Protein AF-A0A8S3HE63-F1 (afdb_monomer)

pLDDT: mean 75.89, std 18.51, range [39.62, 95.19]

Secondary structure (DSSP, 8-state):
----HHHHHHHHHHHHHHGGG-HHHHHHHHHHHHHHHHHHHHHHHHHHHH-----TTS-SSEEE-THHHHH-TTS----HHHHHHHHEEE-TTT--GGGTTTHHHHHHHHHHHHHHHHHHHTT--S----TTTGGGTTTTTTSSS-PPP----S-HHHHHHHHHHHHHHHHHHHHHIIIIIS-HHHHHHHHHHH-

Foldseek 3Di:
DPCALQNVLQVLLVQLVVCVVPVVSNVVSVVVNQVSCVVQLVQLLCCLQQLDGDDPPPLHQKDADPVLVPPPPPDDDDDPVVSLPVGIDGNPVNDHPLCPVPSVLSSVSSSLNVVVLVVQVVPDDDDPDDPVCSSPPVPPCRSDDPQPRDTDDSPSVVNVVSSVVSSVSSVVVSVCCCVPVVVVVVVVVVVVVVD

Sequence (195 aa):
GNTTGRAVLDLLHEQTLKLSGHKQAYDICFFLAKSSYKPYLTMLETWIHNGLIDDPYGEFMVQENKDIIHHESSLEQEFNDKFWSRRYILQRNNTPILFQSTSDMILNTGKYLNAIRESAFDFHDDTNIDMSTSMLHIDKQLLMNDHKKLEYTIHEKDLDETLEQAYKYASEILLDLIINKYHLIERFHTLKHYF

Structure (mmCIF, N/CA/C/O backbone):
data_AF-A0A8S3HE63-F1
#
_entry.id   AF-A0A8S3HE63-F1
#
loop_
_atom_site.group_PDB
_atom_site.id
_atom_site.type_symbol
_atom_site.label_atom_id
_atom_site.label_alt_id
_atom_site.label_comp_id
_atom_site.label_asym_id
_atom_site.label_entity_id
_atom_site.label_seq_id
_atom_site.pdbx_PDB_ins_code
_atom_site.Cartn_x
_atom_site.Cartn_y
_atom_site.Cartn_z
_atom_site.occupancy
_atom_site.B_iso_or_equiv
_atom_site.auth_seq_id
_atom_site.auth_comp_id
_atom_site.auth_asym_id
_atom_site.auth_atom_id
_atom_site.pdbx_PDB_model_num
ATOM 1 N N . GLY A 1 1 ? -26.519 6.128 2.955 1.00 39.69 1 GLY A N 1
ATOM 2 C CA . GLY A 1 1 ? -25.430 5.250 3.402 1.00 39.69 1 GLY A CA 1
ATOM 3 C C . GLY A 1 1 ? -24.872 4.556 2.190 1.00 39.69 1 GLY A C 1
ATOM 4 O O . GLY A 1 1 ? -25.520 3.653 1.694 1.00 39.69 1 GLY A O 1
ATOM 5 N N . ASN A 1 2 ? -23.744 5.041 1.685 1.00 47.22 2 ASN A N 1
ATOM 6 C CA . ASN A 1 2 ? -22.933 4.347 0.692 1.00 47.22 2 ASN A CA 1
ATOM 7 C C . ASN A 1 2 ? -21.537 4.284 1.317 1.00 47.22 2 ASN A C 1
ATOM 9 O O . ASN A 1 2 ? -20.688 5.132 1.061 1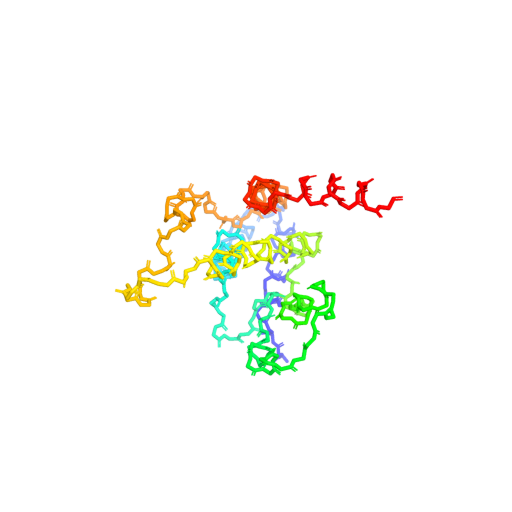.00 47.22 2 ASN A O 1
ATOM 13 N N . THR A 1 3 ? -21.388 3.436 2.334 1.00 58.28 3 THR A N 1
ATOM 14 C CA . THR A 1 3 ? -20.140 3.331 3.095 1.00 58.28 3 THR A CA 1
ATOM 15 C C . THR A 1 3 ? -19.172 2.502 2.270 1.00 58.28 3 THR A C 1
ATOM 17 O O . THR A 1 3 ? -19.256 1.279 2.269 1.00 58.28 3 THR A O 1
ATOM 20 N N . THR A 1 4 ? -18.309 3.177 1.517 1.00 74.81 4 THR A N 1
ATOM 21 C CA . THR A 1 4 ? -17.175 2.557 0.825 1.00 74.81 4 THR A CA 1
ATOM 22 C C . THR A 1 4 ? -16.179 2.005 1.850 1.00 74.81 4 THR A C 1
ATOM 24 O O . THR A 1 4 ? -16.117 2.529 2.969 1.00 74.81 4 THR A O 1
ATOM 27 N N . GLY A 1 5 ? -15.391 0.976 1.501 1.00 82.44 5 GLY A N 1
ATOM 28 C CA . GLY A 1 5 ? -14.437 0.337 2.417 1.00 82.44 5 GLY A CA 1
ATOM 29 C C . GLY A 1 5 ? -13.546 1.340 3.155 1.00 82.44 5 GLY A C 1
ATOM 30 O O . GLY A 1 5 ? -13.464 1.308 4.382 1.00 82.44 5 GLY A O 1
ATOM 31 N N . ARG A 1 6 ? -13.008 2.342 2.444 1.00 88.62 6 ARG A N 1
ATOM 32 C CA . ARG A 1 6 ? -12.231 3.449 3.033 1.00 88.62 6 ARG A CA 1
ATOM 33 C C . ARG A 1 6 ? -12.963 4.181 4.162 1.00 88.62 6 ARG A C 1
ATOM 35 O O . ARG A 1 6 ? -12.377 4.423 5.210 1.00 88.62 6 ARG A O 1
ATOM 42 N N . ALA A 1 7 ? -14.234 4.536 3.966 1.00 89.50 7 ALA A N 1
ATOM 43 C CA . ALA A 1 7 ? -14.992 5.307 4.952 1.00 89.50 7 ALA A CA 1
ATOM 44 C C . ALA A 1 7 ? -15.168 4.537 6.271 1.00 89.50 7 ALA A C 1
ATOM 46 O O . ALA A 1 7 ? -15.183 5.139 7.343 1.00 89.50 7 ALA A O 1
ATOM 47 N N . VAL A 1 8 ? -15.280 3.207 6.195 1.00 91.06 8 VAL A N 1
ATOM 48 C CA . VAL A 1 8 ? -15.334 2.337 7.376 1.00 91.06 8 VAL A CA 1
ATOM 49 C C . VAL A 1 8 ? -13.981 2.303 8.084 1.00 91.06 8 VAL A C 1
ATOM 51 O O . VAL A 1 8 ? -13.938 2.427 9.307 1.00 91.06 8 VAL A O 1
ATOM 54 N N . LEU A 1 9 ? -12.884 2.179 7.331 1.00 92.44 9 LEU A N 1
ATOM 55 C CA . LEU A 1 9 ? -11.524 2.184 7.875 1.00 92.44 9 LEU A CA 1
ATOM 56 C C . LEU A 1 9 ? -11.211 3.491 8.615 1.00 92.44 9 LEU A C 1
ATOM 58 O O . LEU A 1 9 ? -10.811 3.454 9.779 1.00 92.44 9 LEU A O 1
ATOM 62 N N . ASP A 1 10 ? -11.488 4.629 7.979 1.00 91.75 10 ASP A N 1
ATOM 63 C CA . ASP A 1 10 ? -11.284 5.962 8.553 1.00 91.75 10 ASP A CA 1
ATOM 64 C C . ASP A 1 10 ? -12.106 6.154 9.833 1.00 91.75 10 ASP A C 1
ATOM 66 O O . ASP A 1 10 ? -11.587 6.597 10.859 1.00 91.75 10 ASP A O 1
ATOM 70 N N . LEU A 1 11 ? -13.382 5.752 9.805 1.00 92.31 11 LEU A N 1
ATOM 71 C CA . LEU A 1 11 ? -14.256 5.843 10.969 1.00 92.31 11 LEU A CA 1
ATOM 72 C C . LEU A 1 11 ? -13.714 5.013 12.138 1.00 92.31 11 LEU A C 1
ATOM 74 O O . LEU A 1 11 ? -13.657 5.504 13.264 1.00 92.31 11 LEU A O 1
ATOM 78 N N . LEU A 1 12 ? -13.316 3.763 11.894 1.00 91.94 12 LEU A N 1
ATOM 79 C CA . LEU A 1 12 ? -12.775 2.888 12.935 1.00 91.94 12 LEU A CA 1
ATOM 80 C C . LEU A 1 12 ? -11.457 3.422 13.501 1.00 91.94 12 LEU A C 1
ATOM 82 O O . LEU A 1 12 ? -11.249 3.361 14.717 1.00 91.94 12 LEU A O 1
ATOM 86 N N . HIS A 1 13 ? -10.596 3.980 12.650 1.00 91.19 13 HIS A N 1
ATOM 87 C CA . HIS A 1 13 ? -9.348 4.603 13.073 1.00 91.19 13 HIS A CA 1
ATOM 88 C C . HIS A 1 13 ? -9.610 5.802 13.999 1.00 91.19 13 HIS A C 1
ATOM 90 O O . HIS A 1 13 ? -9.118 5.833 15.130 1.00 91.19 13 HIS A O 1
ATOM 96 N N . GLU A 1 14 ? -10.483 6.730 13.597 1.00 91.38 14 GLU A N 1
ATOM 97 C CA . GLU A 1 14 ? -10.858 7.880 14.426 1.00 91.38 14 GLU A CA 1
ATOM 98 C C . G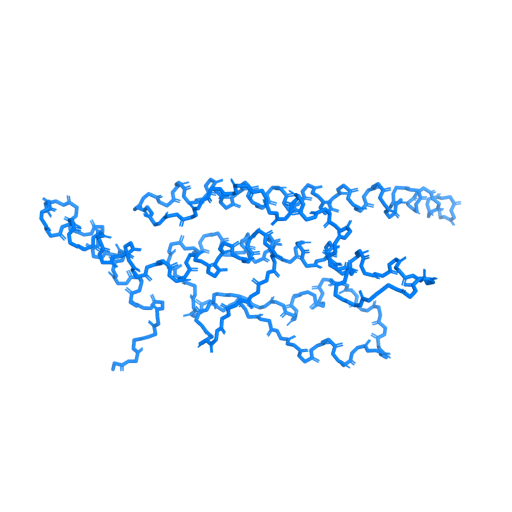LU A 1 14 ? -11.500 7.479 15.759 1.00 91.38 14 GLU A C 1
ATOM 100 O O . GLU A 1 14 ? -11.209 8.076 16.798 1.00 91.38 14 GLU A O 1
ATOM 105 N N . GLN A 1 15 ? -12.400 6.490 15.750 1.00 90.81 15 GLN A N 1
ATOM 106 C CA . GLN A 1 15 ? -13.047 6.015 16.975 1.00 90.81 15 GLN A CA 1
ATOM 107 C C . GLN A 1 15 ? -12.032 5.387 17.930 1.00 90.81 15 GLN A C 1
ATOM 109 O O . GLN A 1 15 ? -12.098 5.620 19.136 1.00 90.81 15 GLN A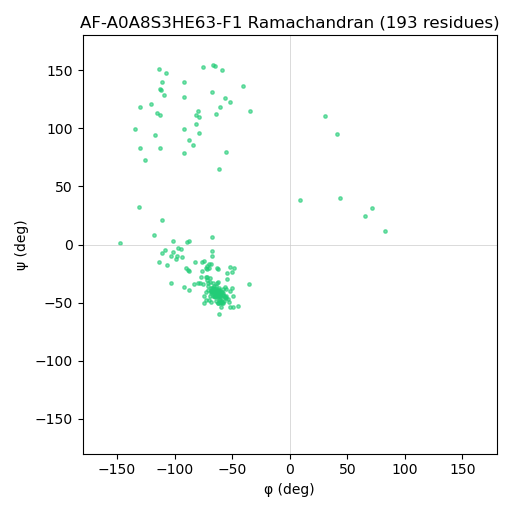 O 1
ATOM 114 N N . THR A 1 16 ? -11.051 4.657 17.401 1.00 90.25 16 THR A N 1
ATOM 115 C CA . THR A 1 16 ? -9.977 4.068 18.209 1.00 90.25 16 THR A CA 1
ATOM 116 C C . THR A 1 16 ? -9.149 5.151 18.912 1.00 90.25 16 THR A C 1
ATOM 118 O O . THR A 1 16 ? -8.850 5.014 20.098 1.00 90.25 16 THR A O 1
ATOM 121 N N . LEU A 1 17 ? -8.846 6.265 18.232 1.00 88.69 17 LEU A N 1
ATOM 122 C CA . LEU A 1 17 ? -8.145 7.409 18.831 1.00 88.69 17 LEU A CA 1
ATOM 123 C C . LEU A 1 17 ? -8.978 8.089 19.931 1.00 88.69 17 LEU A C 1
ATOM 125 O O . LEU A 1 17 ? -8.467 8.370 21.019 1.00 88.69 17 LEU A O 1
ATOM 129 N N . LYS A 1 18 ? -10.276 8.306 19.674 1.00 88.81 18 LYS A N 1
ATOM 130 C CA . LYS A 1 18 ? -11.214 8.945 20.619 1.00 88.81 18 LYS A CA 1
ATOM 131 C C . LYS A 1 18 ? -11.418 8.117 21.889 1.00 88.81 18 LYS A C 1
ATOM 133 O O . LYS A 1 18 ? -11.566 8.680 22.970 1.00 88.81 18 LYS A O 1
ATOM 138 N N . LEU A 1 19 ? -11.419 6.790 21.774 1.00 88.00 19 LEU A N 1
ATOM 139 C CA . LEU A 1 19 ? -11.702 5.875 22.883 1.00 88.00 19 LEU A CA 1
ATOM 140 C C . LEU A 1 19 ? -10.474 5.508 23.725 1.00 88.00 19 LEU A C 1
ATOM 142 O O . LEU A 1 19 ? -10.623 4.751 24.680 1.00 88.00 19 LEU A O 1
ATOM 146 N N . SER A 1 20 ? -9.296 6.075 23.445 1.00 79.25 20 SER A N 1
ATOM 147 C CA . SER A 1 20 ? -8.035 5.817 24.172 1.00 79.25 20 SER A CA 1
ATOM 148 C C . SER A 1 20 ? -8.120 5.935 25.706 1.00 79.25 20 SER A C 1
ATOM 150 O O . SER A 1 20 ? -7.347 5.291 26.411 1.00 79.25 20 SER A O 1
ATOM 152 N N . GLY A 1 21 ? -9.083 6.692 26.247 1.00 81.75 21 GLY A N 1
ATOM 153 C CA . GLY A 1 21 ? -9.330 6.807 27.693 1.00 81.75 21 GLY A CA 1
ATOM 154 C C . GLY A 1 21 ? -10.171 5.684 28.328 1.00 81.75 21 GLY A C 1
ATOM 155 O O . GLY A 1 21 ? -10.176 5.544 29.551 1.00 81.75 21 GLY A O 1
ATOM 156 N N . HIS A 1 22 ? -10.877 4.867 27.540 1.00 87.12 22 HIS A N 1
ATOM 157 C CA . HIS A 1 22 ? -11.763 3.801 28.021 1.00 87.12 22 HIS A CA 1
ATOM 158 C C . HIS A 1 22 ? -11.267 2.425 27.570 1.00 87.12 22 HIS A C 1
ATOM 160 O O . HIS A 1 22 ? -11.644 1.948 26.503 1.00 87.12 22 HIS A O 1
ATOM 166 N N . LYS A 1 23 ? -10.485 1.750 28.422 1.00 88.00 23 LYS A N 1
ATOM 167 C CA . LYS A 1 23 ? -9.787 0.490 28.097 1.00 88.00 23 LYS A CA 1
ATOM 168 C C . LYS A 1 23 ? -10.644 -0.545 27.350 1.00 88.00 23 LYS A C 1
ATOM 170 O O . LYS A 1 23 ? -10.264 -0.986 26.279 1.00 88.00 23 LYS A O 1
ATOM 175 N N . GLN A 1 24 ? -11.825 -0.889 27.865 1.00 89.94 24 GLN A N 1
ATOM 176 C CA . GLN A 1 24 ? -12.663 -1.928 27.251 1.00 89.94 24 GLN A CA 1
ATOM 177 C C . GLN A 1 24 ? -13.226 -1.521 25.878 1.00 89.94 24 GLN A C 1
ATOM 179 O O . GLN A 1 24 ? -13.272 -2.338 24.962 1.00 89.94 24 GLN A O 1
ATOM 184 N N . ALA A 1 25 ? -13.660 -0.266 25.728 1.00 89.38 25 ALA A N 1
ATOM 185 C CA . ALA A 1 25 ? -14.182 0.240 24.458 1.00 89.38 25 ALA A CA 1
ATOM 186 C C . ALA A 1 25 ? -13.060 0.397 23.423 1.00 89.38 25 ALA A C 1
ATOM 188 O O . ALA A 1 25 ? -13.238 0.049 22.257 1.00 89.38 25 ALA A O 1
ATOM 189 N N . TYR A 1 26 ? -11.890 0.852 23.873 1.00 91.12 26 TYR A N 1
ATOM 190 C CA . TYR A 1 26 ? -10.673 0.905 23.079 1.00 91.12 26 TYR A CA 1
ATOM 191 C C . TYR A 1 26 ? -10.268 -0.476 22.565 1.00 91.12 26 TYR A C 1
ATOM 193 O O . TYR A 1 26 ? -10.072 -0.618 21.365 1.00 91.12 26 TYR A O 1
ATOM 201 N N . ASP A 1 27 ? -10.208 -1.497 23.427 1.00 91.12 27 ASP A N 1
ATOM 202 C CA . ASP A 1 27 ? -9.788 -2.851 23.038 1.00 91.12 27 ASP A CA 1
ATOM 203 C C . ASP A 1 27 ? -10.689 -3.418 21.924 1.00 91.12 27 ASP A C 1
ATOM 205 O O . ASP A 1 27 ? -10.205 -3.997 20.950 1.00 91.12 27 ASP A O 1
ATOM 209 N N . ILE A 1 28 ? -12.005 -3.194 22.025 1.00 92.31 28 ILE A N 1
ATOM 210 C CA . ILE A 1 28 ? -12.980 -3.622 21.012 1.00 92.31 28 ILE A CA 1
ATOM 211 C C . ILE A 1 28 ? -12.802 -2.831 19.711 1.00 92.31 28 ILE A C 1
ATOM 213 O O . ILE A 1 28 ? -12.715 -3.430 18.639 1.00 92.31 28 ILE A O 1
ATOM 217 N N . CYS A 1 29 ? -12.735 -1.499 19.777 1.00 91.31 29 CYS A N 1
ATOM 218 C CA . CYS A 1 29 ? -12.570 -0.666 18.584 1.00 91.31 29 CYS A CA 1
ATOM 219 C C . CYS A 1 29 ? -11.235 -0.917 17.883 1.00 91.31 29 CYS A C 1
ATOM 221 O O . CYS A 1 29 ? -11.214 -1.037 16.661 1.00 91.31 29 CYS A O 1
ATOM 223 N N . PHE A 1 30 ? -10.153 -1.090 18.639 1.00 92.38 30 PHE A N 1
ATOM 224 C CA . PHE A 1 30 ? -8.851 -1.459 18.105 1.00 92.38 30 PHE A CA 1
ATOM 225 C C . PHE A 1 30 ? -8.897 -2.822 17.417 1.00 92.38 30 PHE A C 1
ATOM 227 O O . PHE A 1 30 ? -8.401 -2.959 16.301 1.00 92.38 30 PHE A O 1
ATOM 234 N N . PHE A 1 31 ? -9.532 -3.824 18.032 1.00 92.88 31 PHE A N 1
ATOM 235 C CA . PHE A 1 31 ? -9.694 -5.141 17.419 1.00 92.88 31 PHE A CA 1
ATOM 236 C C . PHE A 1 31 ? -10.492 -5.076 16.109 1.00 92.88 31 PHE A C 1
ATOM 238 O O . PHE A 1 31 ? -10.103 -5.697 15.115 1.00 92.88 31 PHE A O 1
ATOM 245 N N . LEU A 1 32 ? -11.580 -4.300 16.082 1.00 93.38 32 LEU A N 1
ATOM 246 C CA . LEU A 1 32 ? -12.388 -4.082 14.881 1.00 93.38 32 LEU A CA 1
ATOM 247 C C . LEU A 1 32 ? -11.597 -3.351 13.792 1.00 93.38 32 LEU A C 1
ATOM 249 O O . LEU A 1 32 ? -11.614 -3.792 12.644 1.00 93.38 32 LEU A O 1
ATOM 253 N N . ALA A 1 33 ? -10.869 -2.287 14.142 1.00 92.75 33 ALA A N 1
ATOM 254 C CA . ALA A 1 33 ? -10.001 -1.559 13.221 1.00 92.75 33 ALA A CA 1
ATOM 255 C C . ALA A 1 33 ? -8.925 -2.488 12.646 1.00 92.75 33 ALA A C 1
ATOM 257 O O . ALA A 1 33 ? -8.853 -2.665 11.431 1.00 92.75 33 ALA A O 1
ATOM 258 N N . LYS A 1 34 ? -8.168 -3.181 13.506 1.00 93.12 34 LYS A N 1
ATOM 259 C CA . LYS A 1 34 ? -7.119 -4.126 13.100 1.00 93.12 34 LYS A CA 1
ATOM 260 C C . LYS A 1 34 ? -7.651 -5.206 12.159 1.00 93.12 34 LYS A C 1
ATOM 262 O O . LYS A 1 34 ? -7.021 -5.511 11.149 1.00 93.12 34 LYS A O 1
ATOM 267 N N . SER A 1 35 ? -8.817 -5.768 12.469 1.00 92.38 35 SER A N 1
ATOM 268 C CA . SER A 1 35 ? -9.441 -6.804 11.640 1.00 92.38 35 SER A CA 1
ATOM 269 C C . SER A 1 35 ? -9.922 -6.259 10.294 1.00 92.38 35 SER A C 1
ATOM 271 O O . SER A 1 35 ? -9.771 -6.936 9.280 1.00 92.38 35 SER A O 1
ATOM 273 N N . SER A 1 36 ? -10.451 -5.033 10.271 1.00 92.75 36 SER A N 1
ATOM 274 C CA . SER A 1 36 ? -10.987 -4.397 9.061 1.00 92.75 36 SER A CA 1
ATOM 275 C C . SER A 1 36 ? -9.890 -3.900 8.119 1.00 92.75 36 SER A C 1
ATOM 277 O O . SER A 1 36 ? -10.049 -3.992 6.907 1.00 92.75 36 SER A O 1
ATOM 279 N N . TYR A 1 37 ? -8.755 -3.432 8.648 1.00 93.25 37 TYR A N 1
ATOM 280 C CA . TYR A 1 37 ? -7.605 -3.001 7.842 1.00 93.25 37 TYR A CA 1
ATOM 281 C C . TYR A 1 37 ? -6.863 -4.165 7.178 1.00 93.25 37 TYR A C 1
ATOM 283 O O . TYR A 1 37 ? -6.172 -3.952 6.188 1.00 93.25 37 TYR A O 1
ATOM 291 N N . LYS A 1 38 ? -7.002 -5.394 7.686 1.00 92.12 38 LYS A N 1
ATOM 292 C CA . LYS A 1 38 ? -6.289 -6.577 7.183 1.00 92.12 38 LYS A CA 1
ATOM 293 C C . LYS A 1 38 ? -6.357 -6.761 5.652 1.00 92.12 38 LYS A C 1
ATOM 295 O O . LYS A 1 38 ? -5.287 -6.863 5.063 1.00 92.12 38 LYS A O 1
ATOM 300 N N . PRO A 1 39 ? -7.533 -6.789 4.988 1.00 92.56 39 PRO A N 1
ATOM 301 C CA . PRO A 1 39 ? -7.597 -6.907 3.526 1.00 92.56 39 PRO A CA 1
ATOM 302 C C . PRO A 1 39 ? -6.890 -5.752 2.806 1.00 92.56 39 PRO A C 1
ATOM 304 O O . PRO A 1 39 ? -6.156 -5.983 1.850 1.00 92.56 39 PRO A O 1
ATOM 307 N N . TYR A 1 40 ? -7.050 -4.522 3.301 1.00 93.44 40 TYR A N 1
ATOM 308 C CA . TYR A 1 40 ? -6.409 -3.344 2.719 1.00 93.44 40 TYR A CA 1
ATOM 309 C C . TYR A 1 40 ? -4.879 -3.414 2.818 1.00 93.44 40 TYR A C 1
ATOM 311 O O . TYR A 1 40 ? -4.172 -3.136 1.852 1.00 93.44 40 TYR A O 1
ATOM 319 N N . LEU A 1 41 ? -4.364 -3.828 3.978 1.00 92.88 41 LEU A N 1
ATOM 320 C CA . LEU A 1 41 ? -2.933 -4.009 4.209 1.00 92.88 41 LEU A CA 1
ATOM 321 C C . LEU A 1 41 ? -2.354 -5.134 3.350 1.00 92.88 41 LEU A C 1
ATOM 323 O O . LEU A 1 41 ? -1.251 -4.984 2.854 1.00 92.88 41 LEU A O 1
ATOM 327 N N . THR A 1 42 ? -3.094 -6.216 3.102 1.00 91.69 42 THR A N 1
ATOM 328 C CA . THR A 1 42 ? -2.637 -7.287 2.201 1.00 91.69 42 THR A CA 1
ATOM 329 C C . THR A 1 42 ? -2.505 -6.814 0.749 1.00 91.69 42 THR A C 1
ATOM 331 O O . THR A 1 42 ? -1.521 -7.147 0.085 1.00 91.69 42 THR A O 1
ATOM 334 N N . MET A 1 43 ? -3.440 -5.992 0.258 1.00 93.62 43 MET A N 1
ATOM 335 C CA . MET A 1 43 ? -3.295 -5.353 -1.060 1.00 93.62 43 MET A CA 1
ATOM 336 C C . MET A 1 43 ? -2.086 -4.411 -1.084 1.00 93.62 43 MET A C 1
ATOM 338 O O . MET A 1 43 ? -1.299 -4.432 -2.029 1.00 93.62 43 MET A O 1
ATOM 342 N N . LEU A 1 44 ? -1.898 -3.632 -0.012 1.00 93.75 44 LEU A N 1
ATOM 343 C CA . LEU A 1 44 ? -0.759 -2.732 0.136 1.00 93.75 44 LEU A CA 1
ATOM 344 C C . LEU A 1 44 ? 0.576 -3.485 0.118 1.00 93.75 44 LEU A C 1
ATOM 346 O O . LEU A 1 44 ? 1.439 -3.112 -0.665 1.00 93.75 44 LEU A O 1
ATOM 350 N N . GLU A 1 45 ? 0.722 -4.548 0.916 1.00 90.88 45 GLU A N 1
ATOM 351 C CA . GLU A 1 45 ? 1.898 -5.436 0.961 1.00 90.88 45 GLU A CA 1
ATOM 352 C C . GLU A 1 45 ? 2.259 -5.955 -0.428 1.00 90.88 45 GLU A C 1
ATOM 354 O O . GLU A 1 45 ? 3.404 -5.845 -0.868 1.00 90.88 45 GLU A O 1
ATOM 359 N N . THR A 1 46 ? 1.258 -6.477 -1.137 1.00 90.06 46 THR A N 1
ATOM 360 C CA . THR A 1 46 ? 1.422 -7.029 -2.484 1.00 90.06 46 THR A CA 1
ATOM 361 C C . THR A 1 46 ? 1.914 -5.956 -3.460 1.00 90.06 46 THR A C 1
ATOM 363 O O . THR A 1 46 ? 2.796 -6.200 -4.287 1.00 90.06 46 THR A O 1
ATOM 366 N N . TRP A 1 47 ? 1.411 -4.729 -3.331 1.00 93.38 47 TRP A N 1
ATOM 367 C CA . TRP A 1 47 ? 1.853 -3.609 -4.151 1.00 93.38 47 TRP A CA 1
ATOM 368 C C . TRP A 1 47 ? 3.281 -3.154 -3.818 1.00 93.38 47 TRP A C 1
ATOM 370 O O . TRP A 1 47 ? 4.096 -3.001 -4.726 1.00 93.38 47 TRP A O 1
ATOM 380 N N . ILE A 1 48 ? 3.619 -2.959 -2.541 1.00 91.00 48 ILE A N 1
ATOM 381 C CA . ILE A 1 48 ? 4.921 -2.395 -2.149 1.00 91.00 48 ILE A CA 1
ATOM 382 C C . ILE A 1 48 ? 6.083 -3.389 -2.245 1.00 91.00 48 ILE A C 1
ATOM 384 O O . ILE A 1 48 ? 7.223 -2.949 -2.348 1.00 91.00 48 ILE A O 1
ATOM 388 N N . HIS A 1 49 ? 5.824 -4.700 -2.201 1.00 86.25 49 HIS A N 1
ATOM 389 C CA . HIS A 1 49 ? 6.874 -5.723 -2.289 1.00 86.25 49 HIS A CA 1
ATOM 390 C C . HIS A 1 49 ? 6.934 -6.389 -3.662 1.00 86.25 49 HIS A C 1
ATOM 392 O O . HIS A 1 49 ? 8.016 -6.738 -4.127 1.00 86.25 49 HIS A O 1
ATOM 398 N N . ASN A 1 50 ? 5.794 -6.551 -4.340 1.00 84.44 50 ASN A N 1
ATOM 399 C CA . ASN A 1 50 ? 5.737 -7.257 -5.621 1.00 84.44 50 ASN A CA 1
ATOM 400 C C . ASN A 1 50 ? 5.365 -6.345 -6.796 1.00 84.44 50 ASN A C 1
ATOM 402 O O . ASN A 1 50 ? 5.563 -6.736 -7.948 1.00 84.44 50 ASN A O 1
ATOM 406 N N . GLY A 1 51 ? 4.847 -5.138 -6.546 1.00 87.19 51 GLY A N 1
ATOM 407 C CA . GLY A 1 51 ? 4.336 -4.244 -7.588 1.00 87.19 51 GLY A CA 1
ATOM 408 C C . GLY A 1 51 ? 3.097 -4.806 -8.288 1.00 87.19 51 GLY A C 1
ATOM 409 O O . GLY A 1 51 ? 2.882 -4.503 -9.461 1.00 87.19 51 GLY A O 1
ATOM 410 N N . LEU A 1 52 ? 2.338 -5.683 -7.627 1.00 88.25 52 LEU A N 1
ATOM 411 C CA . LEU A 1 52 ? 1.133 -6.315 -8.169 1.00 88.25 52 LEU A CA 1
ATOM 412 C C . LEU A 1 52 ? -0.113 -5.731 -7.495 1.00 88.25 52 LEU A C 1
ATOM 414 O O . LEU A 1 52 ? -0.071 -5.364 -6.323 1.00 88.25 52 LEU A O 1
ATOM 418 N N . ILE A 1 53 ? -1.216 -5.651 -8.239 1.00 90.62 53 ILE A N 1
ATOM 419 C CA . ILE A 1 53 ? -2.513 -5.198 -7.725 1.00 90.62 53 ILE A CA 1
ATOM 420 C C . ILE A 1 53 ? -3.489 -6.371 -7.795 1.00 90.62 53 ILE A C 1
ATOM 422 O O . ILE A 1 53 ? -3.848 -6.813 -8.886 1.00 90.62 53 ILE A O 1
ATOM 426 N N . ASP A 1 54 ? -3.915 -6.853 -6.630 1.00 88.31 54 ASP A N 1
ATOM 427 C CA . ASP A 1 54 ? -4.992 -7.834 -6.474 1.00 88.31 54 ASP A CA 1
ATOM 428 C C . ASP A 1 54 ? -6.177 -7.160 -5.773 1.00 88.31 54 ASP A C 1
ATOM 430 O O . ASP A 1 54 ? -6.308 -7.203 -4.552 1.00 88.31 54 ASP A O 1
ATOM 434 N N . ASP A 1 55 ? -6.994 -6.455 -6.559 1.00 90.56 55 ASP A N 1
ATOM 435 C CA . ASP A 1 55 ? -8.137 -5.678 -6.072 1.00 90.56 55 ASP A CA 1
ATOM 436 C C . ASP A 1 55 ? -9.412 -6.010 -6.871 1.00 90.56 55 ASP A C 1
ATOM 438 O O . ASP A 1 55 ? -9.768 -5.301 -7.817 1.00 90.56 55 ASP A O 1
ATOM 442 N N . PRO A 1 56 ? -10.119 -7.103 -6.520 1.00 87.44 56 PRO A N 1
ATOM 443 C CA . PRO A 1 56 ? -11.344 -7.513 -7.208 1.00 87.44 56 PRO A CA 1
ATOM 444 C C . PRO A 1 56 ? -12.497 -6.506 -7.091 1.00 87.44 56 PRO A C 1
ATOM 446 O O . PRO A 1 56 ? -13.437 -6.565 -7.884 1.00 87.44 56 PRO A O 1
ATOM 449 N N . TYR A 1 57 ? -12.453 -5.620 -6.091 1.00 89.19 57 TYR A N 1
ATOM 450 C CA . TYR A 1 57 ? -13.561 -4.733 -5.728 1.00 89.19 57 TYR A CA 1
ATOM 451 C C . TYR A 1 57 ? -13.293 -3.254 -6.038 1.00 89.19 57 TYR A C 1
ATOM 453 O O . TYR A 1 57 ? -14.216 -2.445 -5.943 1.00 89.19 57 TYR A O 1
ATOM 461 N N . GLY A 1 58 ? -12.075 -2.892 -6.447 1.00 89.50 58 GLY A N 1
ATOM 462 C CA . GLY A 1 58 ? -11.707 -1.511 -6.758 1.00 89.50 58 GLY A CA 1
ATOM 463 C C . GLY A 1 58 ? -11.604 -0.622 -5.515 1.00 89.50 58 GLY A C 1
ATOM 464 O O . GLY A 1 58 ? -11.936 0.563 -5.589 1.00 89.50 58 GLY A O 1
ATOM 465 N N . GLU A 1 59 ? -11.220 -1.181 -4.364 1.00 91.25 59 GLU A N 1
ATOM 466 C CA . GLU A 1 59 ? -11.119 -0.466 -3.085 1.00 91.25 59 GLU A CA 1
ATOM 467 C C . GLU A 1 59 ? -9.696 -0.000 -2.746 1.00 91.25 59 GLU A C 1
ATOM 469 O O . GLU A 1 59 ? -9.515 0.779 -1.807 1.00 91.25 59 GLU A O 1
ATOM 474 N N . PHE A 1 60 ? -8.680 -0.442 -3.487 1.00 94.25 60 PHE A N 1
ATOM 475 C CA . PHE A 1 60 ? -7.294 -0.060 -3.249 1.00 94.25 60 PHE A CA 1
ATOM 476 C C . PHE A 1 60 ? -7.008 1.376 -3.722 1.00 94.25 60 PHE A C 1
ATOM 478 O O . PHE A 1 60 ? -7.658 1.912 -4.624 1.00 94.25 60 PHE A O 1
ATOM 485 N N . MET A 1 61 ? -6.018 2.033 -3.103 1.00 94.25 61 MET A N 1
ATOM 486 C CA . MET A 1 61 ? -5.640 3.405 -3.472 1.00 94.25 61 MET A CA 1
ATOM 487 C C . MET A 1 61 ? -4.917 3.506 -4.817 1.00 94.25 61 MET A C 1
ATOM 489 O O . MET A 1 61 ? -4.836 4.604 -5.355 1.00 94.25 61 MET A O 1
ATOM 493 N N . VAL A 1 62 ? -4.368 2.416 -5.358 1.00 94.38 62 VAL A N 1
ATOM 494 C CA . VAL A 1 62 ? -3.712 2.421 -6.673 1.00 94.38 62 VAL A CA 1
ATOM 495 C C . VAL A 1 62 ? -4.577 1.656 -7.659 1.00 94.38 62 VAL A C 1
ATOM 497 O O . VAL A 1 62 ? -4.944 0.514 -7.408 1.00 94.38 62 VAL A O 1
ATOM 500 N N . GLN A 1 63 ? -4.860 2.274 -8.801 1.00 92.81 63 GLN A N 1
ATOM 501 C CA . GLN A 1 63 ? -5.558 1.634 -9.907 1.00 92.81 63 GLN A CA 1
ATOM 502 C C . GLN A 1 63 ? -4.619 1.469 -11.101 1.00 92.81 63 GLN A C 1
ATOM 504 O O . GLN A 1 63 ? -3.941 2.420 -11.496 1.00 92.81 63 GLN A O 1
ATOM 509 N N . GLU A 1 64 ? -4.620 0.275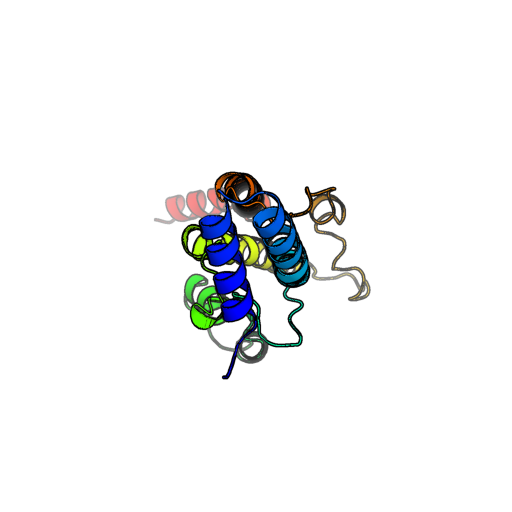 -11.696 1.00 90.06 64 GLU A N 1
ATOM 510 C CA . GLU A 1 64 ? -3.964 0.011 -12.977 1.00 90.06 64 GLU A CA 1
ATOM 511 C C . GLU A 1 64 ? -4.945 0.217 -14.137 1.00 90.06 64 GLU A C 1
ATOM 513 O O . GLU A 1 64 ? -6.019 -0.388 -14.180 1.00 90.06 64 GLU A O 1
ATOM 518 N N . ASN A 1 65 ? -4.555 1.041 -15.106 1.00 86.50 65 ASN A N 1
ATOM 519 C CA . ASN A 1 65 ? -5.227 1.154 -16.390 1.00 86.50 65 ASN A CA 1
ATOM 520 C C . ASN A 1 65 ? -4.585 0.187 -17.399 1.00 86.50 65 ASN A C 1
ATOM 522 O O . ASN A 1 65 ? -3.532 0.470 -17.975 1.00 86.50 65 ASN A O 1
ATOM 526 N N . LYS A 1 66 ? -5.234 -0.965 -17.597 1.00 76.94 66 LYS A N 1
ATOM 527 C CA . LYS A 1 66 ? -4.743 -2.055 -18.457 1.00 76.94 66 LYS A CA 1
ATOM 528 C C . LYS A 1 66 ? -4.838 -1.744 -19.954 1.00 76.94 66 LYS A C 1
ATOM 530 O O . LYS A 1 66 ? -4.101 -2.337 -20.737 1.00 76.94 66 LYS A O 1
ATOM 535 N N . ASP A 1 67 ? -5.673 -0.786 -20.351 1.00 70.94 67 ASP A N 1
ATOM 536 C CA . ASP A 1 67 ? -5.906 -0.459 -21.764 1.00 70.94 67 ASP A CA 1
ATOM 537 C C . ASP A 1 67 ? -4.694 0.224 -22.421 1.00 70.94 67 ASP A C 1
ATOM 539 O O . ASP A 1 67 ? -4.527 0.180 -23.640 1.00 70.94 67 ASP A O 1
ATOM 543 N N . ILE A 1 68 ? -3.805 0.807 -21.612 1.00 69.88 68 ILE A N 1
ATOM 544 C CA . ILE A 1 68 ? -2.588 1.488 -22.079 1.00 69.88 68 ILE A CA 1
ATOM 545 C C . ILE A 1 68 ? -1.566 0.488 -22.641 1.00 69.88 68 ILE A C 1
ATOM 547 O O . ILE A 1 68 ? -0.839 0.819 -23.571 1.00 69.88 68 ILE A O 1
ATOM 551 N N . ILE A 1 69 ? -1.561 -0.758 -22.155 1.00 61.09 69 ILE A N 1
ATOM 552 C CA . ILE A 1 69 ? -0.605 -1.797 -22.576 1.00 61.09 69 ILE A CA 1
ATOM 553 C C . ILE A 1 69 ? -0.830 -2.199 -24.044 1.00 61.09 69 ILE A C 1
ATOM 555 O O . ILE A 1 69 ? 0.113 -2.515 -24.763 1.00 61.09 69 ILE A O 1
ATOM 559 N N . HIS A 1 70 ? -2.081 -2.177 -24.511 1.00 52.00 70 HIS A N 1
ATOM 560 C CA . HIS A 1 70 ? -2.443 -2.668 -25.844 1.00 52.00 70 HIS A CA 1
ATOM 561 C C . HIS A 1 70 ? -2.374 -1.599 -26.944 1.00 52.00 70 HIS A C 1
ATOM 563 O O . HIS A 1 70 ? -2.277 -1.947 -28.121 1.00 52.00 70 HIS A O 1
ATOM 569 N N . HIS A 1 71 ? -2.411 -0.314 -26.585 1.00 46.44 71 HIS A N 1
ATOM 570 C CA . HIS A 1 71 ? -2.578 0.781 -27.546 1.00 46.44 71 HIS A CA 1
ATOM 571 C C . HIS A 1 71 ? -1.271 1.407 -28.068 1.00 46.44 71 HIS A C 1
ATOM 573 O O . HIS A 1 71 ? -1.323 2.153 -29.044 1.00 46.44 71 HIS A O 1
ATOM 579 N N . GLU A 1 72 ? -0.111 1.095 -27.480 1.00 52.09 72 GLU A N 1
ATOM 580 C CA . GLU A 1 72 ? 1.172 1.759 -27.788 1.00 52.09 72 GLU A CA 1
ATOM 581 C C . GLU A 1 72 ? 2.203 0.879 -28.515 1.00 52.09 72 GLU A C 1
ATOM 583 O O . GLU A 1 72 ? 3.377 1.218 -28.597 1.00 52.09 72 GLU A O 1
ATOM 588 N N . SER A 1 73 ? 1.772 -0.192 -29.187 1.00 44.81 73 SER A N 1
ATOM 589 C CA . SER A 1 73 ? 2.632 -0.910 -30.148 1.00 44.81 73 SER A CA 1
ATOM 590 C C . SER A 1 73 ? 2.970 -0.086 -31.410 1.00 44.81 73 SER A C 1
ATOM 592 O O . SER A 1 73 ? 3.542 -0.614 -32.361 1.00 44.81 73 SER A O 1
ATOM 594 N N . SER A 1 74 ? 2.604 1.202 -31.479 1.00 43.62 74 SER A N 1
ATOM 595 C CA . SER A 1 74 ? 2.732 2.005 -32.706 1.00 43.62 74 SER A CA 1
ATOM 596 C C . SER A 1 74 ? 3.038 3.497 -32.534 1.00 43.62 74 SER A C 1
ATOM 598 O O . SER A 1 74 ? 3.131 4.175 -33.552 1.00 43.62 74 SER A O 1
ATOM 600 N N . LEU A 1 75 ? 3.214 4.045 -31.326 1.00 43.41 75 LEU A N 1
ATOM 601 C CA . LEU A 1 75 ? 3.443 5.489 -31.168 1.00 43.41 75 LEU A CA 1
ATOM 602 C C . LEU A 1 75 ? 4.596 5.774 -30.198 1.00 43.41 75 LEU A C 1
ATOM 604 O O . LEU A 1 75 ? 4.454 5.683 -28.989 1.00 43.41 75 LEU A O 1
ATOM 608 N N . GLU A 1 76 ? 5.750 6.054 -30.808 1.00 47.12 76 GLU A N 1
ATOM 609 C CA . GLU A 1 76 ? 6.752 7.057 -30.429 1.00 47.12 76 GLU A CA 1
ATOM 610 C C . GLU A 1 76 ? 6.900 7.382 -28.933 1.00 47.12 76 GLU A C 1
ATOM 612 O O . GLU A 1 76 ? 6.053 8.050 -28.360 1.00 47.12 76 GLU A O 1
ATOM 617 N N . GLN A 1 77 ? 8.040 6.960 -28.362 1.00 46.94 77 GLN A N 1
ATOM 618 C CA . GLN A 1 77 ? 8.970 7.653 -27.436 1.00 46.94 77 GLN A CA 1
ATOM 619 C C . GLN A 1 77 ? 8.584 9.029 -26.822 1.00 46.94 77 GLN A C 1
ATOM 621 O O . GLN A 1 77 ? 9.440 9.889 -26.608 1.00 46.94 77 GLN A O 1
ATOM 626 N N . GLU A 1 78 ? 7.337 9.269 -26.443 1.00 40.19 78 GLU A N 1
ATOM 627 C CA . GLU A 1 78 ? 6.930 10.455 -25.704 1.00 40.19 78 GLU A CA 1
ATOM 628 C C . GLU A 1 78 ? 7.103 10.199 -24.205 1.00 40.19 78 GLU A C 1
ATOM 630 O O . GLU A 1 78 ? 6.189 9.752 -23.523 1.00 40.19 78 GLU A O 1
ATOM 635 N N . PHE A 1 79 ? 8.298 10.521 -23.697 1.00 49.19 79 PHE A N 1
ATOM 636 C CA . PHE A 1 79 ? 8.626 10.712 -22.276 1.00 49.19 79 PHE A CA 1
ATOM 637 C C . PHE A 1 79 ? 7.993 9.693 -21.309 1.00 49.19 79 PHE A C 1
ATOM 639 O O . PHE A 1 79 ? 6.897 9.896 -20.785 1.00 49.19 79 PHE A O 1
ATOM 646 N N . ASN A 1 80 ? 8.777 8.657 -21.001 1.00 56.72 80 ASN A N 1
ATOM 647 C CA . ASN A 1 80 ? 8.523 7.555 -20.061 1.00 56.72 80 ASN A CA 1
ATOM 648 C C . ASN A 1 80 ? 7.724 7.940 -18.784 1.00 56.72 80 ASN A C 1
ATOM 650 O O . ASN A 1 80 ? 6.878 7.183 -18.317 1.00 56.72 80 ASN A O 1
ATOM 654 N N . ASP A 1 81 ? 7.895 9.155 -18.254 1.00 59.94 81 ASP A N 1
ATOM 655 C CA . ASP A 1 81 ? 7.144 9.654 -17.091 1.00 59.94 81 ASP A CA 1
ATOM 656 C C . ASP A 1 81 ? 5.621 9.729 -17.305 1.00 59.94 81 ASP A C 1
ATOM 658 O O . ASP A 1 81 ? 4.840 9.445 -16.386 1.00 59.94 81 ASP A O 1
ATOM 662 N N . LYS A 1 82 ? 5.160 10.103 -18.507 1.00 70.31 82 LYS A N 1
ATOM 663 C CA . LYS A 1 82 ? 3.723 10.186 -18.817 1.00 70.31 82 LYS A CA 1
ATOM 664 C C . LYS A 1 82 ? 3.091 8.802 -18.903 1.00 70.31 82 LYS A C 1
ATOM 666 O O . LYS A 1 82 ? 1.933 8.660 -18.513 1.00 70.31 82 LYS A O 1
ATOM 671 N N . PHE A 1 83 ? 3.841 7.801 -19.359 1.00 75.19 83 PHE A N 1
ATOM 672 C CA . PHE A 1 83 ? 3.382 6.419 -19.464 1.00 75.19 83 PHE A CA 1
ATOM 673 C C . PHE A 1 83 ? 3.018 5.851 -18.085 1.00 75.19 83 PHE A C 1
ATOM 675 O O . PHE A 1 83 ? 1.849 5.555 -17.821 1.00 75.19 83 PHE A O 1
ATOM 682 N N . TRP A 1 84 ? 3.974 5.815 -17.149 1.00 80.88 84 TRP A N 1
ATOM 683 C CA . TRP A 1 84 ? 3.745 5.280 -15.798 1.00 80.88 84 TRP A CA 1
ATOM 684 C C . TRP A 1 84 ? 2.701 6.066 -15.009 1.00 80.88 84 TRP A C 1
ATOM 686 O O . TRP A 1 84 ? 1.967 5.499 -14.197 1.00 80.88 84 TRP A O 1
ATOM 696 N N . SER A 1 85 ? 2.614 7.375 -15.252 1.00 81.81 85 SER A N 1
ATOM 697 C CA . SER A 1 85 ? 1.621 8.247 -14.619 1.00 81.81 85 SER A CA 1
ATOM 698 C C . SER A 1 85 ? 0.201 8.023 -15.137 1.00 81.81 85 SER A C 1
ATOM 700 O O . SER A 1 85 ? -0.749 8.247 -14.392 1.00 81.81 85 SER A O 1
ATOM 702 N N . ARG A 1 86 ? 0.038 7.571 -16.386 1.00 83.00 86 ARG A N 1
ATOM 703 C CA . ARG A 1 86 ? -1.265 7.179 -16.944 1.00 83.00 86 ARG A CA 1
ATOM 704 C C . ARG A 1 86 ? -1.642 5.749 -16.562 1.00 83.00 86 ARG A C 1
ATOM 706 O O . ARG A 1 86 ? -2.824 5.476 -16.368 1.00 83.00 86 ARG A O 1
ATOM 713 N N . ARG A 1 87 ? -0.655 4.854 -16.447 1.00 86.38 87 ARG A N 1
ATOM 714 C CA . ARG A 1 87 ? -0.872 3.443 -16.109 1.00 86.38 87 ARG A CA 1
ATOM 715 C C . ARG A 1 87 ? -1.264 3.226 -14.655 1.00 86.38 87 ARG A C 1
ATOM 717 O O . ARG A 1 87 ? -2.230 2.513 -14.412 1.00 86.38 87 ARG A O 1
ATOM 724 N N . TYR A 1 88 ? -0.546 3.831 -13.710 1.00 91.19 88 TYR A N 1
ATOM 725 C CA . TYR A 1 88 ? -0.843 3.703 -12.282 1.00 91.19 88 TYR A CA 1
ATOM 726 C C . TYR A 1 88 ? -1.309 5.036 -11.713 1.00 91.19 88 TYR A C 1
ATOM 728 O O . TYR A 1 88 ? -0.529 5.988 -11.592 1.00 91.19 88 TYR A O 1
ATOM 736 N N . ILE A 1 89 ? -2.590 5.083 -11.352 1.00 91.88 89 ILE A N 1
ATOM 737 C CA . ILE A 1 89 ? -3.280 6.289 -10.897 1.00 91.88 89 ILE A CA 1
ATOM 738 C C . ILE A 1 89 ? -3.625 6.144 -9.415 1.00 91.88 89 ILE A C 1
ATOM 740 O O . ILE A 1 89 ? -4.166 5.123 -8.989 1.00 91.88 89 ILE A O 1
ATOM 744 N N . LEU A 1 90 ? -3.340 7.192 -8.636 1.00 93.38 90 LEU A N 1
ATOM 745 C CA . LEU A 1 90 ? -3.729 7.270 -7.230 1.00 93.38 90 LEU A CA 1
ATOM 746 C C . LEU A 1 90 ? -5.205 7.671 -7.099 1.00 93.38 90 LEU A C 1
ATOM 748 O O . LEU A 1 90 ? -5.598 8.798 -7.410 1.00 93.38 90 LEU A O 1
ATOM 752 N N . GLN A 1 91 ? -6.011 6.762 -6.568 1.00 92.12 91 GLN A N 1
ATOM 753 C CA . GLN A 1 91 ? -7.409 6.971 -6.222 1.00 92.12 91 GLN A CA 1
ATOM 754 C C . GLN A 1 91 ? -7.528 7.603 -4.834 1.00 92.12 91 GLN A C 1
ATOM 756 O O . GLN A 1 91 ? -7.758 6.919 -3.839 1.00 92.12 91 GLN A O 1
ATOM 761 N N . ARG A 1 92 ? -7.438 8.940 -4.766 1.00 88.06 92 ARG A N 1
ATOM 762 C CA . ARG A 1 92 ? -7.557 9.703 -3.502 1.00 88.06 92 ARG A CA 1
ATOM 763 C C . ARG A 1 92 ? -8.853 9.406 -2.734 1.00 88.06 92 ARG A C 1
ATOM 765 O O . ARG A 1 92 ? -8.868 9.450 -1.509 1.00 88.06 92 ARG A O 1
ATOM 772 N N . ASN A 1 93 ? -9.927 9.055 -3.446 1.00 88.12 93 ASN A N 1
ATOM 773 C CA . ASN A 1 93 ? -11.214 8.676 -2.852 1.00 88.12 93 ASN A CA 1
ATOM 774 C C . ASN A 1 93 ? -11.191 7.318 -2.133 1.00 88.12 93 ASN A C 1
ATOM 776 O O . ASN A 1 93 ? -12.090 7.058 -1.331 1.00 88.12 93 ASN A O 1
ATOM 780 N N . ASN A 1 94 ? -10.179 6.491 -2.400 1.00 89.50 94 ASN A N 1
ATOM 781 C CA . ASN A 1 94 ? -9.954 5.180 -1.797 1.00 89.50 94 ASN A CA 1
ATOM 782 C C . ASN A 1 94 ? -8.771 5.170 -0.816 1.00 89.50 94 ASN A C 1
ATOM 784 O O . ASN A 1 94 ? -8.591 4.179 -0.127 1.00 89.50 94 ASN A O 1
ATOM 788 N N . THR A 1 95 ? -8.017 6.269 -0.680 1.00 92.38 95 THR A N 1
ATOM 789 C CA . THR A 1 95 ? -6.868 6.382 0.236 1.00 92.38 95 THR A CA 1
ATOM 790 C C . THR A 1 95 ? -7.304 6.620 1.692 1.00 92.38 95 THR A C 1
ATOM 792 O O . THR A 1 95 ? -7.769 7.724 2.004 1.00 92.38 95 THR A O 1
ATOM 795 N N . PRO A 1 96 ? -7.139 5.643 2.609 1.00 91.38 96 PRO A N 1
ATOM 796 C CA . PRO A 1 96 ? -7.425 5.833 4.030 1.00 91.38 96 PRO A CA 1
ATOM 797 C C . PRO A 1 96 ? -6.578 6.962 4.614 1.00 91.38 96 PRO A C 1
ATOM 799 O O . PRO A 1 96 ? -5.447 7.169 4.172 1.00 91.38 96 PRO A O 1
ATOM 802 N N . ILE A 1 97 ? -7.095 7.655 5.631 1.00 90.38 97 ILE A N 1
ATOM 803 C CA . ILE A 1 97 ? -6.428 8.798 6.284 1.00 90.38 97 ILE A CA 1
ATOM 804 C C . ILE A 1 97 ? -5.002 8.434 6.715 1.00 90.38 97 ILE A C 1
ATOM 806 O O . ILE A 1 97 ? -4.080 9.204 6.470 1.00 90.38 97 ILE A O 1
ATOM 810 N N . LEU A 1 98 ? -4.830 7.216 7.237 1.00 88.62 98 LEU A N 1
ATOM 811 C CA . LEU A 1 98 ? -3.557 6.636 7.679 1.00 88.62 98 LEU A CA 1
ATOM 812 C C . LEU A 1 98 ? -2.442 6.642 6.617 1.00 88.62 98 LEU A C 1
ATOM 814 O O . LEU A 1 98 ? -1.275 6.576 6.964 1.00 88.62 98 LEU A O 1
ATOM 818 N N . PHE A 1 99 ? -2.792 6.675 5.330 1.00 91.38 99 PHE A N 1
ATOM 819 C CA . PHE A 1 99 ? -1.829 6.602 4.229 1.00 91.38 99 PHE A CA 1
ATOM 820 C C . PHE A 1 99 ? -1.833 7.850 3.350 1.00 91.38 99 PHE A C 1
ATOM 822 O O . PHE A 1 99 ? -1.218 7.849 2.289 1.00 91.38 99 PHE A O 1
ATOM 829 N N . GLN A 1 100 ? -2.544 8.917 3.722 1.00 91.25 100 GLN A N 1
ATOM 830 C CA . GLN A 1 100 ? -2.605 10.113 2.876 1.00 91.25 100 GLN A CA 1
ATOM 831 C C . GLN A 1 100 ? -1.237 10.787 2.746 1.00 91.25 100 GLN A C 1
ATOM 833 O O . GLN A 1 100 ? -0.859 11.176 1.640 1.00 91.25 100 GLN A O 1
ATOM 838 N N . SER A 1 101 ? -0.491 10.862 3.850 1.00 91.62 101 SER A N 1
ATOM 839 C CA . SER A 1 101 ? 0.868 11.408 3.941 1.00 91.62 101 SER A CA 1
ATOM 840 C C . SER A 1 101 ? 1.874 10.627 3.085 1.00 91.62 101 SER A C 1
ATOM 842 O O . SER A 1 101 ? 2.703 11.227 2.404 1.00 91.62 101 SER A O 1
ATOM 844 N N . THR A 1 102 ? 1.761 9.298 3.061 1.00 93.06 102 THR A N 1
ATOM 845 C CA . THR A 1 102 ? 2.686 8.378 2.378 1.00 93.06 102 THR A CA 1
ATOM 846 C C . THR A 1 102 ? 2.174 7.855 1.031 1.00 93.06 102 THR A C 1
ATOM 848 O O . THR A 1 102 ? 2.854 7.069 0.372 1.00 93.06 102 THR A O 1
ATOM 851 N N . SER A 1 103 ? 1.004 8.306 0.571 1.00 94.38 103 SER A N 1
ATOM 852 C CA . SER A 1 103 ? 0.330 7.792 -0.633 1.00 94.38 103 SER A CA 1
ATOM 853 C C . SER A 1 103 ? 1.163 7.894 -1.914 1.00 94.38 103 SER A C 1
ATOM 855 O O . SER A 1 103 ? 1.240 6.933 -2.681 1.00 94.38 103 SER A O 1
ATOM 857 N N . ASP A 1 104 ? 1.831 9.028 -2.130 1.00 93.94 104 ASP A N 1
ATOM 858 C CA . ASP A 1 104 ? 2.707 9.226 -3.289 1.00 93.94 104 ASP A CA 1
ATOM 859 C C . ASP A 1 104 ? 3.942 8.313 -3.224 1.00 93.94 104 ASP A C 1
ATOM 861 O O . ASP A 1 104 ? 4.369 7.759 -4.239 1.00 93.94 104 ASP A O 1
ATOM 865 N N . MET A 1 105 ? 4.487 8.100 -2.022 1.00 94.31 105 MET A N 1
ATOM 866 C CA . MET A 1 105 ? 5.602 7.179 -1.800 1.00 94.31 105 MET A CA 1
ATOM 867 C C . MET A 1 105 ? 5.184 5.743 -2.127 1.00 94.31 105 MET A C 1
ATOM 869 O O . MET A 1 105 ? 5.854 5.084 -2.916 1.00 94.31 105 MET A O 1
ATOM 873 N N . ILE A 1 106 ? 4.036 5.294 -1.608 1.00 95.19 106 ILE A N 1
ATOM 874 C CA . ILE A 1 106 ? 3.449 3.976 -1.896 1.00 95.19 106 ILE A CA 1
ATOM 875 C C . ILE A 1 106 ? 3.254 3.781 -3.405 1.00 95.19 106 ILE A C 1
ATOM 877 O O . ILE A 1 106 ? 3.615 2.734 -3.951 1.00 95.19 106 ILE A O 1
ATOM 881 N N . LEU A 1 107 ? 2.698 4.780 -4.098 1.00 95.06 107 LEU A N 1
ATOM 882 C CA . LEU A 1 107 ? 2.503 4.730 -5.546 1.00 95.06 107 LEU A CA 1
ATOM 883 C C . LEU A 1 107 ? 3.838 4.543 -6.278 1.00 95.06 107 LEU A C 1
ATOM 885 O O . LEU A 1 107 ? 3.951 3.673 -7.143 1.00 95.06 107 LEU A O 1
ATOM 889 N N . ASN A 1 108 ? 4.842 5.346 -5.930 1.00 92.88 108 ASN A N 1
ATOM 890 C CA . ASN A 1 108 ? 6.145 5.315 -6.585 1.00 92.88 108 ASN A CA 1
ATOM 891 C C . ASN A 1 108 ? 6.909 4.018 -6.303 1.00 92.88 108 ASN A C 1
ATOM 893 O O . ASN A 1 108 ? 7.506 3.482 -7.232 1.00 92.88 108 ASN A O 1
ATOM 897 N N . THR A 1 109 ? 6.823 3.458 -5.090 1.00 93.06 109 THR A N 1
ATOM 898 C CA . THR A 1 109 ? 7.423 2.155 -4.754 1.00 93.06 109 THR A CA 1
ATOM 899 C C . THR A 1 109 ? 6.998 1.085 -5.756 1.00 93.06 109 THR A C 1
ATOM 901 O O . THR A 1 109 ? 7.842 0.454 -6.391 1.00 93.06 109 THR A O 1
ATOM 904 N N . GLY A 1 110 ? 5.692 0.918 -5.976 1.00 91.00 110 GLY A N 1
ATOM 905 C CA . GLY A 1 110 ? 5.214 -0.082 -6.929 1.00 91.00 110 GLY A CA 1
ATOM 906 C C . GLY A 1 110 ? 5.483 0.289 -8.391 1.00 91.00 110 GLY A C 1
ATOM 907 O O . GLY A 1 110 ? 5.738 -0.605 -9.197 1.00 91.00 110 GLY A O 1
ATOM 908 N N . LYS A 1 111 ? 5.516 1.581 -8.757 1.00 89.62 111 LYS A N 1
ATOM 909 C CA . LYS A 1 111 ? 5.969 2.009 -10.097 1.00 89.62 111 LYS A CA 1
ATOM 910 C C . LYS A 1 111 ? 7.415 1.590 -10.363 1.00 89.62 111 LYS A C 1
ATOM 912 O O . LYS A 1 111 ? 7.688 1.059 -11.434 1.00 89.62 111 LYS A O 1
ATOM 917 N N . TYR A 1 112 ? 8.319 1.766 -9.399 1.00 89.00 112 TYR A N 1
ATOM 918 C CA . TYR A 1 112 ? 9.719 1.351 -9.538 1.00 89.00 112 TYR A CA 1
ATOM 919 C C . TYR A 1 112 ? 9.840 -0.160 -9.721 1.00 89.00 112 TYR A C 1
ATOM 921 O O . TYR A 1 112 ? 10.545 -0.608 -10.621 1.00 89.00 112 TYR A O 1
ATOM 929 N N . LEU A 1 113 ? 9.092 -0.945 -8.940 1.00 86.69 113 LEU A N 1
ATOM 930 C CA . LEU A 1 113 ? 9.059 -2.402 -9.086 1.00 86.69 113 LEU A CA 1
ATOM 931 C C . LEU A 1 113 ? 8.536 -2.844 -10.458 1.00 86.69 113 LEU A C 1
ATOM 933 O O . LEU A 1 113 ? 9.095 -3.760 -11.058 1.00 86.69 113 LEU A O 1
ATOM 937 N N . ASN A 1 114 ? 7.496 -2.191 -10.981 1.00 86.12 114 ASN A N 1
ATOM 938 C CA . ASN A 1 114 ? 6.982 -2.492 -12.318 1.00 86.12 114 ASN A CA 1
ATOM 939 C C . ASN A 1 114 ? 7.965 -2.082 -13.422 1.00 86.12 114 ASN A C 1
ATOM 941 O O . ASN A 1 114 ? 8.165 -2.856 -14.353 1.00 86.12 114 ASN A O 1
ATOM 945 N N . ALA A 1 115 ? 8.633 -0.934 -13.290 1.00 83.06 115 ALA A N 1
ATOM 946 C CA . ALA A 1 115 ? 9.666 -0.503 -14.228 1.00 83.06 115 ALA A CA 1
ATOM 947 C C . ALA A 1 115 ? 10.847 -1.484 -14.264 1.00 83.06 115 ALA A C 1
ATOM 949 O O . ALA A 1 115 ? 11.280 -1.878 -15.343 1.00 83.06 115 ALA A O 1
ATOM 950 N N . ILE A 1 116 ? 11.316 -1.949 -13.098 1.00 80.25 116 ILE A N 1
ATOM 951 C CA . ILE A 1 116 ? 12.327 -3.015 -12.997 1.00 80.25 116 ILE A CA 1
ATOM 952 C C . ILE A 1 116 ? 11.843 -4.270 -13.728 1.00 80.25 116 ILE A C 1
ATOM 954 O O . ILE A 1 116 ? 12.593 -4.868 -14.499 1.00 80.25 116 ILE A O 1
ATOM 958 N N . ARG A 1 117 ? 10.584 -4.658 -13.514 1.00 78.38 117 ARG A N 1
ATOM 959 C CA . ARG A 1 117 ? 10.005 -5.861 -14.110 1.00 78.38 117 ARG A CA 1
ATOM 960 C C . ARG A 1 117 ? 9.969 -5.787 -15.633 1.00 78.38 117 ARG A C 1
ATOM 962 O O . ARG A 1 117 ? 10.461 -6.701 -16.280 1.00 78.38 117 ARG A O 1
ATOM 969 N N . GLU A 1 118 ? 9.443 -4.703 -16.194 1.00 75.06 118 GLU A N 1
ATOM 970 C CA . GLU A 1 118 ? 9.404 -4.487 -17.648 1.00 75.06 118 GLU A CA 1
ATOM 971 C C . GLU A 1 118 ? 10.805 -4.412 -18.242 1.00 75.06 118 GLU A C 1
ATOM 973 O O . GLU A 1 118 ? 11.100 -5.095 -19.218 1.00 75.06 118 GLU A O 1
ATOM 978 N N . SER A 1 119 ? 11.711 -3.706 -17.565 1.00 70.12 119 SER A N 1
ATOM 979 C CA . SER A 1 119 ? 13.102 -3.591 -17.994 1.00 70.12 119 SER A CA 1
ATOM 980 C C . SER A 1 119 ? 13.849 -4.928 -18.031 1.00 70.12 119 SER A C 1
ATOM 982 O O . SER A 1 119 ? 14.871 -5.012 -18.699 1.00 70.12 119 SER A O 1
ATOM 984 N N . ALA A 1 120 ? 13.386 -5.956 -17.311 1.00 64.94 120 ALA A N 1
ATOM 985 C CA . ALA A 1 120 ? 13.954 -7.301 -17.353 1.00 64.94 120 ALA A CA 1
ATOM 986 C C . ALA A 1 120 ? 13.335 -8.180 -18.453 1.00 64.94 120 ALA A C 1
ATOM 988 O O . ALA A 1 120 ? 13.972 -9.142 -18.879 1.00 64.94 120 ALA A O 1
ATOM 989 N N . PHE A 1 121 ? 12.122 -7.862 -18.919 1.00 59.31 121 PHE A N 1
ATOM 990 C CA . PHE A 1 121 ? 11.457 -8.593 -20.000 1.00 59.31 121 PHE A CA 1
ATOM 991 C C . PHE A 1 121 ? 12.010 -8.226 -21.385 1.00 59.31 121 PHE A C 1
ATOM 993 O O . PHE A 1 121 ? 12.122 -9.112 -22.229 1.00 59.31 121 PHE A O 1
ATOM 1000 N N . ASP A 1 122 ? 12.442 -6.979 -21.593 1.00 53.84 122 ASP A N 1
ATOM 1001 C CA . ASP A 1 122 ? 12.959 -6.494 -22.887 1.00 53.84 122 ASP A CA 1
ATOM 1002 C C . ASP A 1 122 ? 14.298 -7.129 -23.330 1.00 53.84 122 ASP A C 1
ATOM 1004 O O . ASP A 1 122 ? 14.714 -6.955 -24.473 1.00 53.84 122 ASP A O 1
ATOM 1008 N N . PHE A 1 123 ? 14.985 -7.883 -22.461 1.00 49.16 123 PHE A N 1
ATOM 1009 C CA . PHE A 1 123 ? 16.286 -8.505 -22.765 1.00 49.16 123 PHE A CA 1
ATOM 1010 C C . PHE A 1 123 ? 16.221 -9.974 -23.212 1.00 49.16 123 PHE A C 1
ATOM 1012 O O . PHE A 1 123 ? 17.263 -10.548 -23.533 1.00 49.16 123 PHE A O 1
ATOM 1019 N N . HIS A 1 124 ? 15.045 -10.607 -23.238 1.00 45.41 124 HIS A N 1
ATOM 1020 C CA . HIS A 1 124 ? 14.914 -11.988 -23.711 1.00 45.41 124 HIS A CA 1
ATOM 1021 C C . HIS A 1 124 ? 14.583 -12.041 -25.206 1.00 45.41 124 HIS A C 1
ATOM 1023 O O . HIS A 1 124 ? 13.448 -12.302 -25.597 1.00 45.41 124 HIS A O 1
ATOM 1029 N N . ASP A 1 125 ? 15.614 -11.849 -26.027 1.00 41.97 125 ASP A N 1
ATOM 1030 C CA . ASP A 1 125 ? 15.651 -12.384 -27.388 1.00 41.97 125 ASP A CA 1
ATOM 1031 C C . ASP A 1 125 ? 16.332 -13.775 -27.354 1.00 41.97 125 ASP A C 1
ATOM 1033 O O . ASP A 1 125 ? 17.292 -13.997 -26.611 1.00 41.97 125 ASP A O 1
ATOM 1037 N N . ASP A 1 126 ? 15.798 -14.718 -28.132 1.00 43.72 126 ASP A N 1
ATOM 1038 C CA . ASP A 1 126 ? 16.398 -15.998 -28.562 1.00 43.72 126 ASP A CA 1
ATOM 1039 C C . ASP A 1 126 ? 16.413 -17.293 -27.715 1.00 43.72 126 ASP A C 1
ATOM 1041 O O . ASP A 1 126 ? 17.006 -18.278 -28.162 1.00 43.72 126 ASP A O 1
ATOM 1045 N N . THR A 1 127 ? 15.687 -17.455 -26.601 1.00 44.69 127 THR A N 1
ATOM 1046 C CA . THR A 1 127 ? 15.453 -18.833 -26.090 1.00 44.69 127 THR A CA 1
ATOM 1047 C C . THR A 1 127 ? 13.988 -19.117 -25.794 1.00 44.69 127 THR A C 1
ATOM 1049 O O 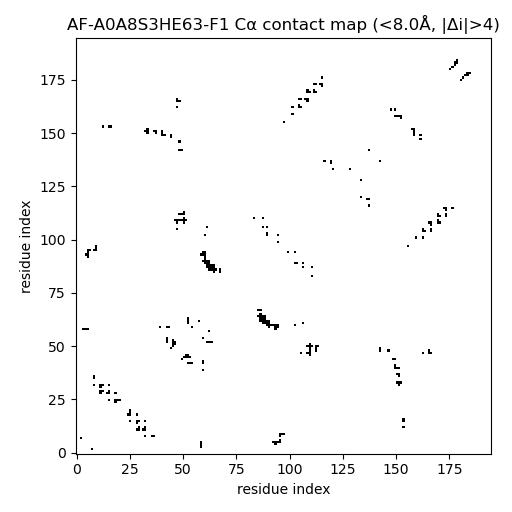. THR A 1 127 ? 13.373 -18.481 -24.947 1.00 44.69 127 THR A O 1
ATOM 1052 N N . ASN A 1 128 ? 13.444 -20.106 -26.518 1.00 43.81 128 ASN A N 1
ATOM 1053 C CA . ASN A 1 128 ? 12.162 -20.772 -26.276 1.00 43.81 128 ASN A CA 1
ATOM 1054 C C . ASN A 1 128 ? 12.123 -21.347 -24.852 1.00 43.81 128 ASN A C 1
ATOM 1056 O O . ASN A 1 128 ? 12.352 -22.537 -24.636 1.00 43.81 128 ASN A O 1
ATOM 1060 N N . ILE A 1 129 ? 11.863 -20.492 -23.875 1.00 45.75 129 ILE A N 1
ATOM 1061 C CA . ILE A 1 129 ? 11.628 -20.868 -22.494 1.00 45.75 129 ILE A CA 1
ATOM 1062 C C . ILE A 1 129 ? 10.226 -20.366 -22.170 1.00 45.75 129 ILE A C 1
ATOM 1064 O O . ILE A 1 129 ? 9.928 -19.185 -22.332 1.00 45.75 129 ILE A O 1
ATOM 1068 N N . ASP A 1 130 ? 9.360 -21.301 -21.780 1.00 39.62 130 ASP A N 1
ATOM 1069 C CA . ASP A 1 130 ? 7.946 -21.082 -21.488 1.00 39.62 130 ASP A CA 1
ATOM 1070 C C . ASP A 1 130 ? 7.693 -19.774 -20.729 1.00 39.62 130 ASP A C 1
ATOM 1072 O O . ASP A 1 130 ? 8.349 -19.478 -19.730 1.00 39.62 130 ASP A O 1
ATOM 1076 N N . MET A 1 131 ? 6.657 -19.047 -21.152 1.00 42.44 131 MET A N 1
ATOM 1077 C CA . MET A 1 131 ? 6.167 -17.778 -20.591 1.00 42.44 131 MET A CA 1
ATOM 1078 C C . MET A 1 131 ? 5.905 -17.826 -19.069 1.00 42.44 131 MET A C 1
ATOM 1080 O O . MET A 1 131 ? 5.887 -16.797 -18.397 1.00 42.44 131 MET A O 1
ATOM 1084 N N . SER A 1 132 ? 5.756 -19.024 -18.498 1.00 43.94 132 SER A N 1
ATOM 1085 C CA . SER A 1 132 ? 5.636 -19.273 -17.054 1.00 43.94 132 SER A CA 1
ATOM 1086 C C . SER A 1 132 ? 6.969 -19.186 -16.286 1.00 43.94 132 SER A C 1
ATOM 1088 O O . SER A 1 132 ? 6.964 -19.087 -15.059 1.00 43.94 132 SER A O 1
ATOM 1090 N N . THR A 1 133 ? 8.103 -19.202 -16.990 1.00 42.25 133 THR A N 1
ATOM 1091 C CA . THR A 1 133 ? 9.471 -19.267 -16.445 1.00 42.25 133 THR A CA 1
ATOM 1092 C C . THR A 1 133 ? 10.211 -17.925 -16.554 1.00 42.25 133 THR A C 1
ATOM 1094 O O . THR A 1 133 ? 11.162 -17.693 -15.817 1.00 42.25 133 THR A O 1
ATOM 1097 N N . SER A 1 134 ? 9.763 -16.980 -17.387 1.00 42.97 134 SER A N 1
ATOM 1098 C CA . SER A 1 134 ? 10.410 -15.655 -17.510 1.00 42.97 134 SER A CA 1
ATOM 1099 C C . SER A 1 134 ? 10.146 -14.715 -16.326 1.00 42.97 134 SER A C 1
ATOM 1101 O O . SER A 1 134 ? 10.891 -13.767 -16.109 1.00 42.97 134 SER A O 1
ATOM 1103 N N . MET A 1 135 ? 9.163 -15.027 -15.473 1.00 41.91 135 MET A N 1
ATOM 1104 C CA . MET A 1 135 ? 8.987 -14.378 -14.162 1.00 41.91 135 MET A CA 1
ATOM 1105 C C . MET A 1 135 ? 10.115 -14.704 -13.158 1.00 41.91 135 MET A C 1
ATOM 1107 O O . MET A 1 135 ? 10.104 -14.192 -12.043 1.00 41.91 135 MET A O 1
ATOM 1111 N N . LEU A 1 136 ? 11.047 -15.599 -13.512 1.00 43.28 136 LEU A N 1
ATOM 1112 C CA . LEU A 1 136 ? 11.962 -16.266 -12.581 1.00 43.28 136 LEU A CA 1
ATOM 1113 C C . LEU A 1 136 ? 13.393 -15.682 -12.546 1.00 43.28 136 LEU A C 1
ATOM 1115 O O . LEU A 1 136 ? 14.168 -16.125 -11.704 1.00 43.28 136 LEU A O 1
ATOM 1119 N N . HIS A 1 137 ? 13.752 -14.728 -13.422 1.00 42.47 137 HIS A N 1
ATOM 1120 C CA . HIS A 1 137 ? 15.136 -14.215 -13.556 1.00 42.47 137 HIS A CA 1
ATOM 1121 C C . HIS A 1 137 ? 15.417 -12.844 -12.919 1.00 42.47 137 HIS A C 1
ATOM 1123 O O . HIS A 1 137 ? 16.581 -12.469 -12.782 1.00 42.47 137 HIS A O 1
ATOM 1129 N N . ILE A 1 138 ? 14.399 -12.103 -12.471 1.00 46.97 138 ILE A N 1
ATOM 1130 C CA . ILE A 1 138 ? 14.613 -11.216 -11.321 1.00 46.97 138 ILE A CA 1
ATOM 1131 C C . ILE A 1 138 ? 14.475 -12.159 -10.145 1.00 46.97 138 ILE A C 1
ATOM 1133 O O . ILE A 1 138 ? 13.384 -12.703 -9.976 1.00 46.97 138 ILE A O 1
ATOM 1137 N N . ASP A 1 139 ? 15.572 -12.431 -9.434 1.00 44.84 139 ASP A N 1
ATOM 1138 C CA . ASP A 1 139 ? 15.622 -13.439 -8.379 1.00 44.84 139 ASP A CA 1
ATOM 1139 C C . ASP A 1 139 ? 14.288 -13.505 -7.637 1.00 44.84 139 ASP A C 1
ATOM 1141 O O . ASP A 1 139 ? 13.893 -12.571 -6.933 1.00 44.84 139 ASP A O 1
ATOM 1145 N N . LYS A 1 140 ? 13.599 -14.644 -7.751 1.00 44.81 140 LYS A N 1
ATOM 1146 C CA . LYS A 1 140 ? 12.464 -14.986 -6.880 1.00 44.81 140 LYS A CA 1
ATOM 1147 C C . LYS A 1 140 ? 12.812 -14.766 -5.398 1.00 44.81 140 LYS A C 1
ATOM 1149 O O . LYS A 1 140 ? 11.925 -14.604 -4.577 1.00 44.81 140 LYS A O 1
ATOM 1154 N N . GLN A 1 141 ? 14.105 -14.732 -5.077 1.00 42.88 141 GLN A N 1
ATOM 1155 C CA . GLN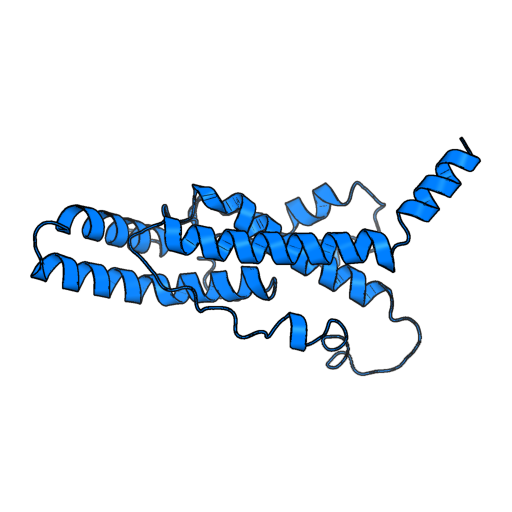 A 1 141 ? 14.684 -14.451 -3.773 1.00 42.88 141 GLN A CA 1
ATOM 1156 C C . GLN A 1 141 ? 14.687 -12.957 -3.373 1.00 42.88 141 GLN A C 1
ATOM 1158 O O . GLN A 1 141 ? 14.606 -12.668 -2.186 1.00 42.88 141 GLN A O 1
ATOM 1163 N N . LEU A 1 142 ? 14.725 -12.009 -4.321 1.00 48.28 142 LEU A N 1
ATOM 1164 C CA . LEU A 1 142 ? 14.623 -10.560 -4.059 1.00 48.28 142 LEU A CA 1
ATOM 1165 C C . LEU A 1 142 ? 13.158 -10.122 -3.835 1.00 48.28 142 LEU A C 1
ATOM 1167 O O . LEU A 1 142 ? 12.900 -9.248 -3.018 1.00 48.28 142 LEU A O 1
ATOM 1171 N N . LEU A 1 143 ? 12.186 -10.764 -4.497 1.00 51.16 143 LEU A N 1
ATOM 1172 C CA . LEU A 1 143 ? 10.750 -10.419 -4.419 1.00 51.16 143 LEU A CA 1
ATOM 1173 C C . LEU A 1 143 ? 9.951 -11.236 -3.378 1.00 51.16 143 LEU A C 1
ATOM 1175 O O . LEU A 1 143 ? 8.752 -11.013 -3.207 1.00 51.16 143 LEU A O 1
ATOM 1179 N N . MET A 1 144 ? 10.587 -12.204 -2.710 1.00 45.56 144 MET A N 1
ATOM 1180 C CA . MET A 1 144 ? 9.962 -13.092 -1.713 1.00 45.56 144 MET A CA 1
ATOM 1181 C C . MET A 1 144 ? 10.786 -13.178 -0.423 1.00 45.56 144 MET A C 1
ATOM 1183 O O . MET A 1 144 ? 10.829 -14.234 0.210 1.00 45.56 144 MET A O 1
ATOM 1187 N N . ASN A 1 145 ? 11.475 -12.102 -0.037 1.00 46.81 145 ASN A N 1
ATOM 1188 C CA . ASN A 1 145 ? 12.088 -12.078 1.286 1.00 46.81 145 ASN A CA 1
ATOM 1189 C C . ASN A 1 145 ? 10.984 -12.064 2.352 1.00 46.81 145 ASN A C 1
ATOM 1191 O O . ASN A 1 145 ? 9.869 -11.621 2.075 1.00 46.81 145 ASN A O 1
ATOM 1195 N N . ASP A 1 146 ? 11.286 -12.560 3.553 1.00 54.50 146 ASP A N 1
ATOM 1196 C CA . ASP A 1 146 ? 10.439 -12.501 4.753 1.00 54.50 146 ASP A CA 1
ATOM 1197 C C . ASP A 1 146 ? 10.173 -11.040 5.159 1.00 54.50 146 ASP A C 1
ATOM 1199 O O . ASP A 1 146 ? 10.636 -10.542 6.190 1.00 54.50 146 ASP A O 1
ATOM 1203 N N . HIS A 1 147 ? 9.474 -10.296 4.310 1.00 64.56 147 HIS A N 1
ATOM 1204 C CA . HIS A 1 147 ? 9.146 -8.920 4.572 1.00 64.56 147 HIS A CA 1
ATOM 1205 C C . HIS A 1 147 ? 8.176 -8.902 5.741 1.00 64.56 147 HIS A C 1
ATOM 1207 O O . HIS A 1 147 ? 7.194 -9.651 5.790 1.00 64.56 147 HIS A O 1
ATOM 1213 N N . LYS A 1 148 ? 8.482 -8.043 6.710 1.00 70.00 148 LYS A N 1
ATOM 1214 C CA . LYS A 1 148 ? 7.655 -7.852 7.891 1.00 70.00 148 LYS A CA 1
ATOM 1215 C C . LYS A 1 148 ? 6.224 -7.574 7.441 1.00 70.00 148 LYS A C 1
ATOM 1217 O O . LYS A 1 148 ? 5.973 -6.619 6.708 1.00 70.00 148 LYS A O 1
ATOM 1222 N N . LYS A 1 149 ? 5.302 -8.415 7.904 1.00 79.31 149 LYS A N 1
ATOM 1223 C CA . LYS A 1 149 ? 3.877 -8.230 7.667 1.00 79.31 149 LYS A CA 1
ATOM 1224 C C . LYS A 1 149 ? 3.450 -6.849 8.173 1.00 79.31 149 LYS A C 1
ATOM 1226 O O . LYS A 1 149 ? 3.703 -6.515 9.334 1.00 79.31 149 LYS A O 1
ATOM 1231 N N . LEU A 1 150 ? 2.812 -6.064 7.315 1.00 84.56 150 LEU A N 1
ATOM 1232 C CA . LEU A 1 150 ? 2.132 -4.831 7.663 1.00 84.56 150 LEU A CA 1
ATOM 1233 C C . LEU A 1 150 ? 0.967 -5.183 8.589 1.00 84.56 150 LEU A C 1
ATOM 1235 O O . LEU A 1 150 ? -0.022 -5.817 8.212 1.00 84.56 150 LEU A O 1
ATOM 1239 N N . GLU A 1 151 ? 1.089 -4.760 9.839 1.00 86.62 151 GLU A N 1
ATOM 1240 C CA . GLU A 1 151 ? 0.017 -4.849 10.814 1.00 86.62 151 GLU A CA 1
ATOM 1241 C C . GLU A 1 151 ? -0.491 -3.457 11.142 1.00 86.62 151 GLU A C 1
ATOM 1243 O O . GLU A 1 151 ? 0.289 -2.529 11.326 1.00 86.62 151 GLU A O 1
ATOM 1248 N N . TYR A 1 152 ? -1.810 -3.327 11.271 1.00 87.94 152 TYR A N 1
ATOM 1249 C CA . TYR A 1 152 ? -2.406 -2.090 11.747 1.00 87.94 152 TYR A CA 1
ATOM 1250 C C . TYR A 1 152 ? -1.906 -1.773 13.161 1.00 87.94 152 TYR A C 1
ATOM 1252 O O . TYR A 1 152 ? -2.171 -2.514 14.116 1.00 87.94 152 TYR A O 1
ATOM 1260 N N . THR A 1 153 ? -1.228 -0.640 13.278 1.00 84.75 153 THR A N 1
ATOM 1261 C CA . THR A 1 153 ? -0.860 0.014 14.528 1.00 84.75 153 THR A CA 1
ATOM 1262 C C . THR A 1 153 ? -1.616 1.334 14.625 1.00 84.75 153 THR A C 1
ATOM 1264 O O . THR A 1 153 ? -1.963 1.959 13.626 1.00 84.75 153 THR A O 1
ATOM 1267 N N . ILE A 1 154 ? -1.897 1.777 15.851 1.00 79.12 154 ILE A N 1
A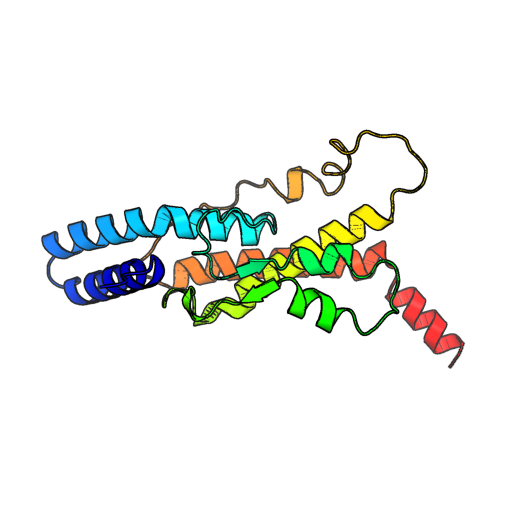TOM 1268 C CA . ILE A 1 154 ? -2.444 3.129 16.062 1.00 79.12 154 ILE A CA 1
ATOM 1269 C C . ILE A 1 154 ? -1.363 4.189 15.830 1.00 79.12 154 ILE A C 1
ATOM 1271 O O . ILE A 1 154 ? -1.670 5.320 15.467 1.00 79.12 154 ILE A O 1
ATOM 1275 N N . HIS A 1 155 ? -0.099 3.828 16.048 1.00 76.88 155 HIS A N 1
ATOM 1276 C CA . HIS A 1 155 ? 1.035 4.696 15.782 1.00 76.88 155 HIS A CA 1
ATOM 1277 C C . HIS A 1 155 ? 1.375 4.647 14.288 1.00 76.88 155 HIS A C 1
ATOM 1279 O O . HIS A 1 155 ? 1.989 3.685 13.830 1.00 76.88 155 HIS A O 1
ATOM 1285 N N . GLU A 1 156 ? 0.983 5.699 13.561 1.00 77.00 156 GLU A N 1
ATOM 1286 C CA . GLU A 1 156 ? 1.275 5.914 12.128 1.00 77.00 156 GLU A CA 1
ATOM 1287 C C . GLU A 1 156 ? 2.771 5.724 11.819 1.00 77.00 156 GLU A C 1
ATOM 1289 O O . GLU A 1 156 ? 3.133 5.055 10.857 1.00 77.00 156 GLU A O 1
ATOM 1294 N N . LYS A 1 157 ? 3.639 6.156 12.744 1.00 78.31 157 LYS A N 1
ATOM 1295 C CA . LYS A 1 157 ? 5.097 6.059 12.625 1.00 78.31 157 LYS A CA 1
ATOM 1296 C C . LYS A 1 157 ? 5.631 4.640 12.361 1.00 78.31 157 LYS A C 1
ATOM 1298 O O . LYS A 1 157 ? 6.573 4.486 11.592 1.00 78.31 157 LYS A O 1
ATOM 1303 N N . ASP A 1 158 ? 5.051 3.606 12.975 1.00 78.50 158 ASP A N 1
ATOM 1304 C CA . ASP A 1 158 ? 5.541 2.227 12.799 1.00 78.50 158 ASP A CA 1
ATOM 1305 C C . ASP A 1 158 ? 5.274 1.705 11.373 1.00 78.50 158 ASP A C 1
ATOM 1307 O O . ASP A 1 158 ? 6.033 0.892 10.830 1.00 78.50 158 ASP A O 1
ATOM 1311 N N . LEU A 1 159 ? 4.173 2.165 10.771 1.00 84.00 159 LEU A N 1
ATOM 1312 C CA . LEU A 1 159 ? 3.822 1.862 9.388 1.00 84.00 159 LEU A CA 1
ATOM 1313 C C . LEU A 1 159 ? 4.718 2.650 8.438 1.00 84.00 159 LEU A C 1
ATOM 1315 O O . LEU A 1 159 ? 5.268 2.053 7.514 1.00 84.00 159 LEU A O 1
ATOM 1319 N N . ASP A 1 160 ? 4.931 3.937 8.711 1.00 87.38 160 ASP A N 1
ATOM 1320 C CA . ASP A 1 160 ? 5.794 4.802 7.905 1.00 87.38 160 ASP A CA 1
ATOM 1321 C C . ASP A 1 160 ? 7.212 4.239 7.787 1.00 87.38 160 ASP A C 1
ATOM 1323 O O . ASP A 1 160 ? 7.722 4.122 6.678 1.00 87.38 160 ASP A O 1
ATOM 1327 N N . GLU A 1 161 ? 7.812 3.772 8.887 1.00 88.00 161 GLU A N 1
ATOM 1328 C CA . GLU A 1 161 ? 9.145 3.151 8.863 1.00 88.00 161 GLU A CA 1
ATOM 1329 C C . GLU A 1 161 ? 9.206 1.931 7.928 1.00 88.00 161 GLU A C 1
ATOM 1331 O O . GLU A 1 161 ? 10.195 1.718 7.226 1.00 88.00 161 GLU A O 1
ATOM 1336 N N . THR A 1 162 ? 8.139 1.128 7.890 1.00 87.19 162 THR A N 1
ATOM 1337 C CA . THR A 1 162 ? 8.062 -0.052 7.015 1.00 87.19 162 THR A CA 1
ATOM 1338 C C . THR A 1 162 ? 7.887 0.364 5.549 1.00 87.19 162 THR A C 1
ATOM 1340 O O . THR A 1 162 ? 8.526 -0.199 4.657 1.00 87.19 162 THR A O 1
ATOM 1343 N N . LEU A 1 163 ? 7.061 1.380 5.287 1.00 90.81 163 LEU A N 1
ATOM 1344 C CA . LEU A 1 163 ? 6.832 1.917 3.944 1.00 90.81 163 LEU A CA 1
ATOM 1345 C C . LEU A 1 163 ? 8.081 2.607 3.380 1.00 90.81 163 LEU A C 1
ATOM 1347 O O . LEU A 1 163 ? 8.412 2.412 2.210 1.00 90.81 163 LEU A O 1
ATOM 1351 N N . GLU A 1 164 ? 8.799 3.367 4.206 1.00 90.94 164 GLU A N 1
ATOM 1352 C CA . GLU A 1 164 ? 10.067 4.006 3.850 1.00 90.94 164 GLU A CA 1
ATOM 1353 C C . GLU A 1 164 ? 11.136 2.968 3.496 1.00 90.94 164 GLU A C 1
ATOM 1355 O O . GLU A 1 164 ? 11.865 3.141 2.517 1.00 90.94 164 GLU A O 1
ATOM 1360 N N . GLN A 1 165 ? 11.213 1.861 4.243 1.00 89.31 165 GLN A N 1
ATOM 1361 C CA . GLN A 1 165 ? 12.127 0.757 3.935 1.00 89.31 165 GLN A CA 1
ATOM 1362 C C . GLN A 1 165 ? 11.820 0.129 2.573 1.00 89.31 165 GLN A C 1
ATOM 1364 O O . GLN A 1 165 ? 12.739 -0.059 1.772 1.00 89.31 165 GLN A O 1
ATOM 1369 N N . ALA A 1 166 ? 10.546 -0.154 2.286 1.00 88.06 166 ALA A N 1
ATOM 1370 C CA . ALA A 1 166 ? 10.131 -0.706 0.998 1.00 88.06 166 ALA A CA 1
ATOM 1371 C C . ALA A 1 166 ? 10.430 0.260 -0.160 1.00 88.06 166 ALA A C 1
ATOM 1373 O O . ALA A 1 166 ? 10.967 -0.150 -1.190 1.00 88.06 166 ALA A O 1
ATOM 1374 N N . TYR A 1 167 ? 10.151 1.554 0.026 1.00 91.69 167 TYR A N 1
ATOM 1375 C CA . TYR A 1 167 ? 10.472 2.590 -0.955 1.00 91.69 167 TYR A CA 1
ATOM 1376 C C . TYR A 1 167 ? 11.975 2.673 -1.230 1.00 91.69 167 TYR A C 1
ATOM 1378 O O . TYR A 1 167 ? 12.399 2.634 -2.387 1.00 91.69 167 TYR A O 1
ATOM 1386 N N . LYS A 1 168 ? 12.790 2.748 -0.170 1.00 89.81 168 LYS A N 1
ATOM 1387 C CA . LYS A 1 168 ? 14.248 2.821 -0.278 1.00 89.81 168 LYS A CA 1
ATOM 1388 C C . LYS A 1 168 ? 14.789 1.622 -1.048 1.00 89.81 168 LYS A C 1
ATOM 1390 O O . LYS A 1 168 ? 15.517 1.810 -2.017 1.00 89.81 168 LYS A O 1
ATOM 1395 N N . TYR A 1 169 ? 14.358 0.423 -0.679 1.00 87.19 169 TYR A N 1
ATOM 1396 C CA . TYR A 1 169 ? 14.746 -0.813 -1.346 1.00 87.19 169 TYR A CA 1
ATOM 1397 C C . TYR A 1 169 ? 14.396 -0.814 -2.844 1.00 87.19 169 TYR A C 1
ATOM 1399 O O . TYR A 1 169 ? 15.270 -1.044 -3.681 1.00 87.19 169 TYR A O 1
ATOM 1407 N N . ALA A 1 170 ? 13.151 -0.482 -3.205 1.00 85.50 170 ALA A N 1
ATOM 1408 C CA . ALA A 1 170 ? 12.732 -0.418 -4.606 1.00 85.50 170 ALA A CA 1
ATOM 1409 C C . ALA A 1 170 ? 13.530 0.631 -5.402 1.00 85.50 170 ALA A C 1
ATOM 1411 O O . ALA A 1 170 ? 13.912 0.386 -6.548 1.00 85.50 170 ALA A O 1
ATOM 1412 N N . SER A 1 171 ? 13.819 1.784 -4.790 1.00 88.88 171 SER A N 1
ATOM 1413 C CA . SER A 1 171 ? 14.605 2.849 -5.417 1.00 88.88 171 SER A CA 1
ATOM 1414 C C . SER A 1 171 ? 16.076 2.469 -5.623 1.00 88.88 171 SER A C 1
ATOM 1416 O O . SER A 1 171 ? 16.629 2.761 -6.681 1.00 88.88 171 SER A O 1
ATOM 1418 N N . GLU A 1 172 ? 16.694 1.778 -4.657 1.00 86.69 172 GLU A N 1
ATOM 1419 C CA . GLU A 1 172 ? 18.083 1.315 -4.740 1.00 86.69 172 GLU A CA 1
ATOM 1420 C C . GLU A 1 172 ? 18.250 0.294 -5.864 1.00 86.69 172 GLU A C 1
ATOM 1422 O O . GLU A 1 172 ? 19.170 0.422 -6.666 1.00 86.69 172 GLU A O 1
ATOM 1427 N N . ILE A 1 173 ? 17.328 -0.663 -5.984 1.00 82.00 173 ILE A N 1
ATOM 1428 C CA . ILE A 1 173 ? 17.374 -1.672 -7.051 1.00 82.00 173 ILE A CA 1
ATOM 1429 C C . ILE A 1 173 ? 17.170 -1.038 -8.420 1.00 82.00 173 ILE A C 1
ATOM 1431 O O . ILE A 1 173 ? 17.891 -1.367 -9.360 1.00 82.00 173 ILE A O 1
ATOM 1435 N N . LEU A 1 174 ? 16.195 -0.135 -8.552 1.00 83.38 174 LEU A N 1
ATOM 1436 C CA . LEU A 1 174 ? 15.953 0.544 -9.821 1.00 83.38 174 LEU A CA 1
ATOM 1437 C C . LEU A 1 174 ? 17.196 1.335 -10.245 1.00 83.38 174 LEU A C 1
ATOM 1439 O O . LEU A 1 174 ? 17.601 1.280 -11.405 1.00 83.38 174 LEU A O 1
ATOM 1443 N N . LEU A 1 175 ? 17.820 2.044 -9.306 1.00 83.38 175 LEU A N 1
ATOM 1444 C CA . LEU A 1 175 ? 19.022 2.827 -9.560 1.00 83.38 175 LEU A CA 1
ATOM 1445 C C . LEU A 1 175 ? 20.225 1.938 -9.903 1.00 83.38 175 LEU A C 1
ATOM 1447 O O . LEU A 1 175 ? 20.924 2.231 -10.872 1.00 83.38 175 LEU A O 1
ATOM 1451 N N . ASP A 1 176 ? 20.434 0.841 -9.176 1.00 80.75 176 ASP A N 1
ATOM 1452 C CA . ASP A 1 176 ? 21.473 -0.151 -9.471 1.00 80.75 176 ASP A CA 1
ATOM 1453 C C . ASP A 1 176 ? 21.311 -0.715 -10.887 1.00 80.75 176 ASP A C 1
ATOM 1455 O O . ASP A 1 176 ? 22.255 -0.754 -11.674 1.00 80.75 176 ASP A O 1
ATOM 1459 N N . LEU A 1 177 ? 20.077 -1.047 -11.260 1.00 75.94 177 LEU A N 1
ATOM 1460 C CA . LE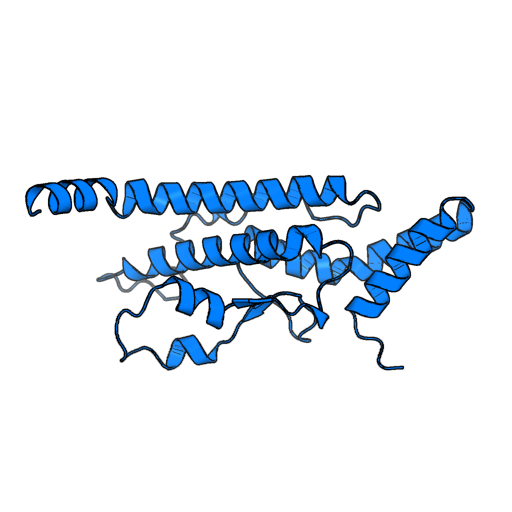U A 1 177 ? 19.735 -1.564 -12.575 1.00 75.94 177 LEU A CA 1
ATOM 1461 C C . LEU A 1 177 ? 19.993 -0.532 -13.686 1.00 75.94 177 LEU A C 1
ATOM 1463 O O . LEU A 1 177 ? 20.581 -0.867 -14.715 1.00 75.94 177 LEU A O 1
ATOM 1467 N N . ILE A 1 178 ? 19.625 0.734 -13.481 1.00 72.50 178 ILE A N 1
ATOM 1468 C CA . ILE A 1 178 ? 19.890 1.816 -14.443 1.00 72.50 178 ILE A CA 1
ATOM 1469 C C . ILE A 1 178 ? 21.398 2.068 -14.600 1.00 72.50 178 ILE A C 1
ATOM 1471 O O . ILE A 1 178 ? 21.887 2.250 -15.718 1.00 72.50 178 ILE A O 1
ATOM 1475 N N . ILE A 1 179 ? 22.145 2.092 -13.497 1.00 71.81 179 ILE A N 1
ATOM 1476 C CA . ILE A 1 179 ? 23.574 2.421 -13.505 1.00 71.81 179 ILE A CA 1
ATOM 1477 C C . ILE A 1 179 ? 24.402 1.263 -14.062 1.00 71.81 179 ILE A C 1
ATOM 1479 O O . ILE A 1 179 ? 25.211 1.478 -14.966 1.00 71.81 179 ILE A O 1
ATOM 1483 N N . ASN A 1 180 ? 24.187 0.052 -13.551 1.00 67.69 180 ASN A N 1
ATOM 1484 C CA . ASN A 1 180 ? 25.026 -1.103 -13.850 1.00 67.69 180 ASN A CA 1
ATOM 1485 C C . ASN A 1 180 ? 24.583 -1.849 -15.109 1.00 67.69 180 ASN A C 1
ATOM 1487 O O . ASN A 1 180 ? 25.443 -2.293 -15.862 1.00 67.69 180 ASN A O 1
ATOM 1491 N N . LYS A 1 181 ? 23.271 -2.007 -15.357 1.00 63.03 181 LYS A N 1
ATOM 1492 C CA . LYS A 1 181 ? 22.782 -2.806 -16.501 1.00 63.03 181 LYS A CA 1
ATOM 1493 C C . LYS A 1 181 ? 22.558 -1.984 -17.765 1.00 63.03 181 LYS A C 1
ATOM 1495 O O . LYS A 1 181 ? 22.842 -2.465 -18.856 1.00 63.03 181 LYS A O 1
ATOM 1500 N N . TYR A 1 182 ? 22.083 -0.745 -17.645 1.00 61.28 182 TYR A N 1
ATOM 1501 C CA . TYR A 1 182 ? 21.840 0.113 -18.814 1.00 61.28 182 TYR A CA 1
ATOM 1502 C C . TYR A 1 182 ? 23.048 0.963 -19.230 1.00 61.28 182 TYR A C 1
ATOM 1504 O O . TYR A 1 182 ? 22.939 1.735 -20.188 1.00 61.28 182 TYR A O 1
ATOM 1512 N N . HIS A 1 183 ? 24.192 0.826 -18.540 1.00 57.12 183 HIS A N 1
ATOM 1513 C CA . HIS A 1 183 ? 25.426 1.584 -18.788 1.00 57.12 183 HIS A CA 1
ATOM 1514 C C . HIS A 1 183 ? 25.146 3.079 -19.022 1.00 57.12 183 HIS A C 1
ATOM 1516 O O . HIS A 1 183 ? 25.729 3.715 -19.906 1.00 57.12 183 HIS A O 1
ATOM 1522 N N . LEU A 1 184 ? 24.212 3.658 -18.253 1.00 57.44 184 LEU A N 1
ATOM 1523 C CA . LEU A 1 184 ? 23.745 5.029 -18.476 1.00 57.44 184 LEU A CA 1
ATOM 1524 C C . LEU A 1 184 ? 24.926 6.014 -18.445 1.00 57.44 184 LEU A C 1
ATOM 1526 O O . LEU A 1 184 ? 24.996 6.938 -19.249 1.00 57.44 184 LEU A O 1
ATOM 1530 N N . ILE A 1 185 ? 25.906 5.752 -17.576 1.00 56.56 185 ILE A N 1
ATOM 1531 C CA . ILE A 1 185 ? 27.147 6.524 -17.446 1.00 56.56 185 ILE A CA 1
ATOM 1532 C C . ILE A 1 185 ? 28.008 6.457 -18.719 1.00 56.56 185 ILE A C 1
ATOM 1534 O O . ILE A 1 185 ? 28.544 7.482 -19.138 1.00 56.56 185 ILE A O 1
ATOM 1538 N N . GLU A 1 186 ? 28.114 5.302 -19.383 1.00 52.16 186 GLU A N 1
ATOM 1539 C CA . GLU A 1 186 ? 28.864 5.174 -20.644 1.00 52.16 186 GLU A CA 1
ATOM 1540 C C . GLU A 1 186 ? 28.150 5.878 -21.800 1.00 52.16 186 GLU A C 1
ATOM 1542 O O . GLU A 1 186 ? 28.797 6.510 -22.640 1.00 52.16 186 GLU A O 1
ATOM 1547 N N . ARG A 1 187 ? 26.811 5.844 -21.810 1.00 55.84 187 ARG A N 1
ATOM 1548 C CA . ARG A 1 187 ? 25.984 6.602 -22.761 1.00 55.84 187 ARG A CA 1
ATOM 1549 C C . ARG A 1 187 ? 26.101 8.115 -22.550 1.00 55.84 187 ARG A C 1
ATOM 1551 O O . ARG A 1 187 ? 26.201 8.862 -23.518 1.00 55.84 187 ARG A O 1
ATOM 1558 N N . PHE A 1 188 ? 26.180 8.582 -21.303 1.00 54.28 188 PHE A N 1
ATOM 1559 C CA . PHE A 1 188 ? 26.477 9.986 -20.992 1.00 54.28 188 PHE A CA 1
ATOM 1560 C C . PHE A 1 188 ? 27.901 10.385 -21.402 1.00 54.28 188 PHE A C 1
ATOM 1562 O O . PHE A 1 188 ? 28.106 11.478 -21.932 1.00 54.28 188 PHE A O 1
ATOM 1569 N N . HIS A 1 189 ? 28.885 9.502 -21.211 1.00 54.31 189 HIS A N 1
ATOM 1570 C CA . HIS A 1 189 ? 30.261 9.739 -21.650 1.00 54.31 189 HIS A CA 1
ATOM 1571 C C . HIS A 1 189 ? 30.385 9.818 -23.173 1.00 54.31 189 HIS A C 1
ATOM 1573 O O . HIS A 1 189 ? 31.098 10.683 -23.678 1.00 54.31 189 HIS A O 1
ATOM 1579 N N . THR A 1 190 ? 29.676 8.956 -23.903 1.00 54.16 190 THR A N 1
ATOM 1580 C CA . THR A 1 190 ? 29.631 9.002 -25.369 1.00 54.16 190 THR A CA 1
ATOM 1581 C C . THR A 1 190 ? 28.884 10.235 -25.865 1.00 54.16 190 THR A C 1
ATOM 1583 O O . THR A 1 190 ? 29.403 10.917 -26.740 1.00 54.16 190 THR A O 1
ATOM 1586 N N . LEU A 1 191 ? 27.758 10.622 -25.258 1.00 53.03 191 LEU A N 1
ATOM 1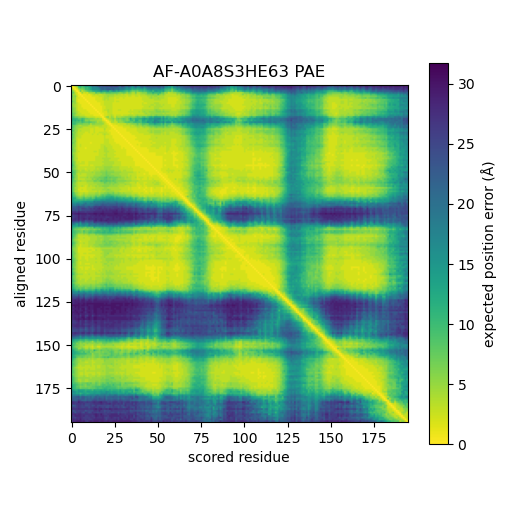587 C CA . LEU A 1 191 ? 27.073 11.879 -25.594 1.00 53.03 191 LEU A CA 1
ATOM 1588 C C . LEU A 1 191 ? 27.965 13.111 -25.380 1.00 53.03 191 LEU A C 1
ATOM 1590 O O . LEU A 1 191 ? 28.012 13.969 -26.250 1.00 53.03 191 LEU A O 1
ATOM 1594 N N . LYS A 1 192 ? 28.753 13.163 -24.299 1.00 54.47 192 LYS A N 1
ATOM 1595 C CA . LYS A 1 192 ? 29.756 14.224 -24.073 1.00 54.47 192 LYS A CA 1
ATOM 1596 C C . LYS A 1 192 ? 30.944 14.170 -25.050 1.00 54.47 192 LYS A C 1
ATOM 1598 O O . LYS A 1 192 ? 31.726 15.106 -25.133 1.00 54.47 192 LYS A O 1
ATOM 1603 N N . HIS A 1 193 ? 31.156 13.051 -25.737 1.00 47.75 193 HIS A N 1
ATOM 1604 C CA . HIS A 1 193 ? 32.219 12.941 -26.736 1.00 47.75 193 HIS A CA 1
ATOM 1605 C C . HIS A 1 193 ? 31.758 13.395 -28.127 1.00 47.75 193 HIS A C 1
ATOM 1607 O O . HIS A 1 193 ? 32.587 13.774 -28.951 1.00 47.75 193 HIS A O 1
ATOM 1613 N N . TYR A 1 194 ? 30.446 13.371 -28.376 1.00 50.06 194 TYR A N 1
ATOM 1614 C CA . TYR A 1 194 ? 29.833 13.804 -29.632 1.00 50.06 194 TYR A CA 1
ATOM 1615 C C . TYR A 1 194 ? 29.252 15.231 -29.585 1.00 50.06 194 TYR A C 1
ATOM 1617 O O . TYR A 1 194 ? 28.963 15.782 -30.647 1.00 50.06 194 TYR A O 1
ATOM 1625 N N . PHE A 1 195 ? 29.120 15.834 -28.397 1.00 44.28 195 PHE A N 1
ATOM 1626 C CA . PHE A 1 195 ? 28.707 17.226 -28.165 1.00 44.28 195 PHE A CA 1
ATOM 1627 C C . PHE A 1 195 ? 29.740 17.970 -27.318 1.00 44.28 195 PHE A C 1
ATOM 1629 O O . PHE A 1 195 ? 29.997 19.156 -27.622 1.00 44.28 195 PHE A O 1
#

Nearest PDB structures (foldseek):
  8rx1-assembly1_k  TM=8.625E-01  e=6.667E-09  Homo sapiens
  9g40-assembly1_G  TM=8.157E-01  e=3.642E-09  Sus scrofa
  9g3y-assembly1_M  TM=8.201E-01  e=2.874E-08  Sus scrofa
  7qj5-assembly1_M  TM=8.277E-01  e=1.515E-07  Homo sapiens
  9eoj-assembly1_Y  TM=8.100E-01  e=1.789E-06  Xenopus laevis

Radius of gyration: 20.37 Å; Cα contacts (8 Å, |Δi|>4): 169; chains: 1; bounding box: 58×38×61 Å

InterPro domains:
  IPR007259 Gamma-tubulin complex component protein [PTHR19302] (3-195)
  IPR041470 Gamma tubulin complex component protein, N-terminal [PF17681] (2-181)

Organism: NCBI:txid392030

Mean predicted aligned error: 10.92 Å

Solvent-accessible surface area (backbone atoms only — not comparable to full-atom values): 11436 Å² total; per-residue (Å²): 139,83,80,49,72,36,59,53,52,39,48,32,50,54,49,27,63,72,30,67,87,40,67,72,63,20,54,52,33,43,51,52,33,40,62,63,43,45,67,58,39,53,38,48,52,38,22,47,59,62,36,43,86,77,59,97,79,72,59,55,35,66,43,77,46,70,70,63,75,75,70,53,90,79,64,75,93,70,55,72,69,57,53,56,55,64,31,52,37,77,36,71,91,30,46,36,70,90,40,57,89,48,42,66,55,54,53,48,20,18,49,36,41,42,50,48,52,54,65,60,58,78,70,74,76,94,71,103,62,61,83,86,55,70,74,53,76,65,50,60,66,75,61,59,55,93,66,81,78,80,66,81,58,92,56,59,64,69,53,50,57,54,52,50,49,38,32,50,52,31,51,51,54,41,48,48,44,44,52,70,72,62,39,47,64,57,54,51,52,50,50,63,71,78,104